Protein AF-A0A3P7KH73-F1 (afdb_monomer_lite)

Secondary structure (DSSP, 8-state):
-HHHHSS-----HHHHHHHHT-S-TTTTSGGG-SS--SEEE-TTS-SSHHHHHHH-TTSEEEESS-GGG-PSSEEEEEGGG-TTSTTTT--EEEEEE-----SSSS---PPPP-----HHHHHHHHHHHSSS-------TTS-HHHHHHHHHHHHHHH-TT--PPP--S-HHHHHHHHHHHHTSS--GGG--------S----SSSS--SHHHHHHHHHHHHHHHHHHHHHHHHHTT--S--TT-HHHHHHHIIIIIHHHHHHHHHHHHH--SSTHHHH-TTTTTSTTSS-SS-TT---HHHHTTTHHHHS--

pLDDT: mean 76.25, std 15.44, range [22.84, 93.0]

Organism: Strongylus vulgaris (NCBI:txid40348)

Structure (mmCIF, N/CA/C/O backbone):
data_AF-A0A3P7KH73-F1
#
_entry.id   AF-A0A3P7KH73-F1
#
loop_
_atom_site.group_PDB
_atom_site.id
_atom_site.type_symbol
_atom_s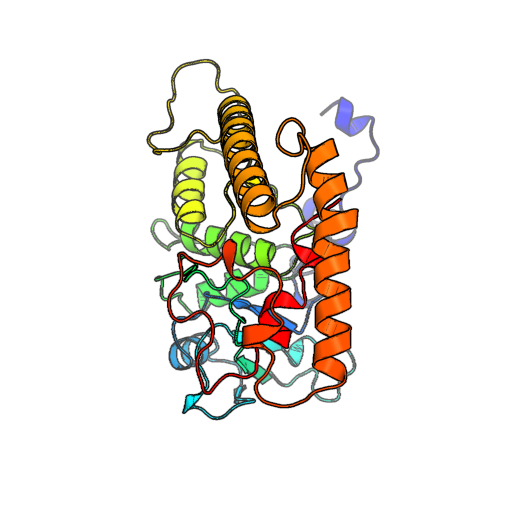ite.label_atom_id
_atom_site.label_alt_id
_atom_site.label_comp_id
_atom_site.label_asym_id
_atom_site.label_entity_id
_atom_site.label_seq_id
_atom_site.pdbx_PDB_ins_code
_atom_site.Cartn_x
_atom_site.Cartn_y
_atom_site.Cartn_z
_atom_site.occupancy
_atom_site.B_iso_or_equiv
_atom_site.auth_seq_id
_atom_site.auth_comp_id
_atom_site.auth_asym_id
_atom_site.auth_atom_id
_atom_site.pdbx_PDB_model_num
ATOM 1 N N . MET A 1 1 ? -14.942 27.805 1.429 1.00 63.09 1 MET A N 1
ATOM 2 C CA . MET A 1 1 ? -16.367 27.838 1.836 1.00 63.09 1 MET A CA 1
ATOM 3 C C . MET A 1 1 ? -17.284 28.404 0.759 1.00 63.09 1 MET A C 1
ATOM 5 O O . MET A 1 1 ? -18.055 27.622 0.239 1.00 63.09 1 MET A O 1
ATOM 9 N N . ARG A 1 2 ? -17.190 29.678 0.337 1.00 72.38 2 ARG A N 1
ATOM 10 C CA . ARG A 1 2 ? -18.078 30.217 -0.727 1.00 72.38 2 ARG A CA 1
ATOM 11 C C . ARG A 1 2 ? -18.070 29.418 -2.038 1.00 72.38 2 ARG A C 1
ATOM 13 O O . ARG A 1 2 ? -19.117 29.226 -2.626 1.00 72.38 2 ARG A O 1
ATOM 20 N N . GLN A 1 3 ? -16.910 28.915 -2.458 1.00 75.75 3 GLN A N 1
ATOM 21 C CA . GLN A 1 3 ? -16.823 28.041 -3.632 1.00 75.75 3 GLN A CA 1
ATOM 22 C C . GLN A 1 3 ? -17.490 26.674 -3.411 1.00 75.75 3 GLN A C 1
ATOM 24 O O . GLN A 1 3 ? -18.137 26.192 -4.324 1.00 75.75 3 GLN A O 1
ATOM 29 N N . LEU A 1 4 ? -17.404 26.108 -2.199 1.00 76.25 4 LEU A N 1
ATOM 30 C CA . LEU A 1 4 ? -18.053 24.836 -1.848 1.00 76.25 4 LEU A CA 1
ATOM 31 C C . LEU A 1 4 ? -19.582 24.957 -1.773 1.00 76.25 4 LEU A C 1
ATOM 33 O O . LEU A 1 4 ? -20.276 23.987 -2.021 1.00 76.25 4 LEU A O 1
ATOM 37 N N . LEU A 1 5 ? -20.098 26.146 -1.443 1.00 72.69 5 LEU A N 1
ATOM 38 C CA . LEU A 1 5 ? -21.537 26.442 -1.437 1.00 72.69 5 LEU A CA 1
ATOM 39 C C . LEU A 1 5 ? -22.117 26.600 -2.850 1.00 72.69 5 LEU A C 1
ATOM 41 O O . LEU A 1 5 ? -23.322 26.486 -3.030 1.00 72.69 5 LEU A O 1
ATOM 45 N N . ASN A 1 6 ? -21.261 26.889 -3.833 1.00 75.69 6 ASN A N 1
ATOM 46 C CA . ASN A 1 6 ? -21.652 27.054 -5.232 1.00 75.69 6 ASN A CA 1
ATOM 47 C C . ASN A 1 6 ? -21.464 25.767 -6.049 1.00 75.69 6 ASN A C 1
ATOM 49 O O . ASN A 1 6 ? -21.864 25.717 -7.209 1.00 75.69 6 ASN A O 1
ATOM 53 N N . THR A 1 7 ? -20.822 24.756 -5.469 1.00 76.94 7 THR A N 1
ATOM 54 C CA . THR A 1 7 ? -20.697 23.411 -6.031 1.00 76.94 7 THR A CA 1
ATOM 55 C C . THR A 1 7 ? -21.694 22.495 -5.341 1.00 76.94 7 THR A C 1
ATOM 57 O O . THR A 1 7 ? -21.905 22.628 -4.138 1.00 76.94 7 THR A O 1
ATOM 60 N N . GLU A 1 8 ? -22.261 21.531 -6.062 1.00 69.94 8 GLU A N 1
ATOM 61 C CA . GLU A 1 8 ? -22.960 20.423 -5.412 1.00 69.94 8 GLU A CA 1
ATOM 62 C C . GLU A 1 8 ? -21.958 19.713 -4.492 1.00 69.94 8 GLU A C 1
ATOM 64 O O . GLU A 1 8 ? -20.926 19.208 -4.938 1.00 69.94 8 GLU A O 1
ATOM 69 N N . CYS A 1 9 ? -22.194 19.779 -3.182 1.00 65.00 9 CYS A N 1
ATOM 70 C CA . CYS A 1 9 ? -21.335 19.148 -2.192 1.00 65.00 9 CYS A CA 1
ATOM 71 C C . CYS A 1 9 ? -21.601 17.641 -2.235 1.00 65.00 9 CYS A C 1
ATOM 73 O O . CYS A 1 9 ? -22.449 17.134 -1.505 1.00 65.00 9 CYS A O 1
ATOM 75 N N . VAL A 1 10 ? -20.920 16.940 -3.142 1.00 74.50 10 VAL A N 1
ATOM 76 C CA . VAL A 1 10 ? -21.042 15.488 -3.294 1.00 74.50 10 VAL A CA 1
ATOM 77 C C . VAL A 1 10 ? -20.223 14.815 -2.192 1.00 74.50 10 VAL A C 1
ATOM 79 O O . VAL A 1 10 ? -19.048 14.491 -2.364 1.00 74.50 10 VAL A O 1
ATOM 82 N N . VAL A 1 11 ? -20.833 14.672 -1.019 1.00 80.94 11 VAL A N 1
ATOM 83 C CA . VAL A 1 11 ? -20.354 13.785 0.049 1.00 80.94 11 VAL A CA 1
ATOM 84 C C . VAL A 1 11 ? -20.938 12.393 -0.219 1.00 80.94 11 VAL A C 1
ATOM 86 O O . VAL A 1 11 ? -22.070 12.316 -0.695 1.00 80.94 11 VAL A O 1
ATOM 89 N N . PRO A 1 12 ? -20.207 11.292 0.039 1.00 84.25 12 PRO A N 1
ATOM 90 C CA . PRO A 1 12 ? -20.770 9.956 -0.119 1.00 84.25 12 PRO A CA 1
ATOM 91 C C . PRO A 1 12 ? -22.063 9.787 0.684 1.00 84.25 12 PRO A C 1
ATOM 93 O O . PRO A 1 12 ? -22.106 10.167 1.854 1.00 84.25 12 PRO A O 1
ATOM 96 N N . ASP A 1 13 ? -23.082 9.172 0.081 1.00 83.62 13 ASP A N 1
ATOM 97 C CA . ASP A 1 13 ? -24.419 9.048 0.682 1.00 83.62 13 ASP A CA 1
ATOM 98 C C . ASP A 1 13 ? -24.382 8.407 2.078 1.00 83.62 13 ASP A C 1
ATOM 100 O O . ASP A 1 13 ? -25.050 8.871 2.997 1.00 83.62 13 ASP A O 1
ATOM 104 N N . TRP A 1 14 ? -23.520 7.402 2.267 1.00 85.00 14 TRP A N 1
ATOM 105 C CA . TRP A 1 14 ? -23.330 6.700 3.542 1.00 85.00 14 TRP A CA 1
ATOM 106 C C . TRP A 1 14 ? -22.672 7.550 4.643 1.00 85.00 14 TRP A C 1
ATOM 108 O O . TRP A 1 14 ? -22.686 7.160 5.807 1.00 85.00 14 TRP A O 1
ATOM 118 N N . LEU A 1 15 ? -22.079 8.697 4.297 1.00 86.69 15 LEU A N 1
ATOM 119 C CA . LEU A 1 15 ? -21.412 9.602 5.235 1.00 86.69 15 LEU A CA 1
ATOM 120 C C . LEU A 1 15 ? -22.252 10.853 5.538 1.00 86.69 15 LEU A C 1
ATOM 122 O O . LEU A 1 15 ? -22.069 11.468 6.589 1.00 86.69 15 LEU A O 1
ATOM 126 N N . THR A 1 16 ? -23.172 11.231 4.649 1.00 85.88 16 THR A N 1
ATOM 127 C CA . THR A 1 16 ? -23.980 12.454 4.769 1.00 85.88 16 THR A CA 1
ATOM 128 C C . THR A 1 16 ? -24.768 12.502 6.078 1.00 85.88 16 THR A C 1
ATOM 130 O O . THR A 1 16 ? -24.659 13.483 6.814 1.00 85.88 16 THR A O 1
ATOM 133 N N . ASP A 1 17 ? -25.491 11.433 6.415 1.00 84.94 17 ASP A N 1
ATOM 134 C CA . ASP A 1 17 ? -26.313 11.381 7.632 1.00 84.94 17 ASP A CA 1
ATOM 135 C C . ASP A 1 17 ? -25.455 11.467 8.901 1.00 84.94 17 ASP A C 1
ATOM 137 O O . ASP A 1 17 ? -25.747 12.258 9.802 1.00 84.94 17 ASP A O 1
ATOM 141 N N . VAL A 1 18 ? -24.326 10.750 8.920 1.00 86.62 18 VAL A N 1
ATOM 142 C CA . VAL A 1 18 ? -23.367 10.757 10.035 1.00 86.62 18 VAL A CA 1
ATOM 143 C C . VAL A 1 18 ? -22.762 12.148 10.242 1.00 86.62 18 VAL A C 1
ATOM 145 O O . VAL A 1 18 ? -22.637 12.603 11.378 1.00 86.62 18 VAL A O 1
ATOM 148 N N . VAL A 1 19 ? -22.416 12.856 9.162 1.00 85.75 19 VAL A N 1
ATOM 149 C CA . VAL A 1 19 ? -21.856 14.219 9.229 1.00 85.75 19 VAL A CA 1
ATOM 150 C C . VAL A 1 19 ? -22.893 15.236 9.704 1.00 85.75 19 VAL A C 1
ATOM 152 O O . VAL A 1 19 ? -22.549 16.155 10.448 1.00 85.75 19 VAL A O 1
ATOM 155 N N . LEU A 1 20 ? -24.153 15.081 9.295 1.00 86.31 20 LEU A N 1
ATOM 156 C CA . LEU A 1 20 ? -25.253 15.934 9.749 1.00 86.31 20 LEU A CA 1
ATOM 157 C C . LEU A 1 20 ? -25.718 15.598 11.177 1.00 86.31 20 LEU A C 1
ATOM 159 O O . LEU A 1 20 ? -26.434 16.393 11.786 1.00 86.31 20 LEU A O 1
ATOM 163 N N . GLY A 1 21 ? -25.290 14.456 11.722 1.00 85.69 21 GLY A N 1
ATOM 164 C CA . GLY A 1 21 ? -25.654 13.986 13.058 1.00 85.69 21 GLY A CA 1
ATOM 165 C C . GLY A 1 21 ? -27.044 13.352 13.129 1.00 85.69 21 GLY A C 1
ATOM 166 O O . GLY A 1 21 ? -27.618 13.268 14.216 1.00 85.69 21 GLY A O 1
ATOM 167 N N . TYR A 1 22 ? -27.593 12.927 11.990 1.00 83.75 22 TYR A N 1
ATOM 168 C CA . TYR A 1 22 ? -28.845 12.178 11.912 1.00 83.75 22 TYR A CA 1
ATOM 169 C C . TYR A 1 22 ? -28.567 10.673 11.771 1.00 83.75 22 TYR A C 1
ATOM 171 O O . TYR A 1 22 ? -27.506 10.259 1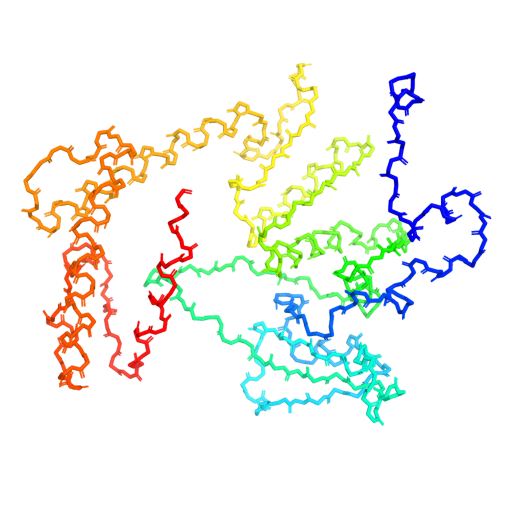1.312 1.00 83.75 22 TYR A O 1
ATOM 179 N N . GLY A 1 23 ? -29.544 9.845 12.149 1.00 81.62 23 GLY A N 1
ATOM 180 C CA . GLY A 1 23 ? -29.467 8.391 11.985 1.00 81.62 23 GLY A CA 1
ATOM 181 C C . GLY A 1 23 ? -28.659 7.666 13.065 1.00 81.62 23 GLY A C 1
ATOM 182 O O . GLY A 1 23 ? -28.421 8.185 14.157 1.00 81.62 23 GLY A O 1
ATOM 183 N N . GLU A 1 24 ? -28.293 6.417 12.771 1.00 83.12 24 GLU A N 1
ATOM 184 C CA . GLU A 1 24 ? -27.501 5.582 13.675 1.00 83.12 24 GLU A CA 1
ATOM 185 C C . GLU A 1 24 ? -26.001 5.892 13.526 1.00 83.12 24 GLU A C 1
ATOM 187 O O . GLU A 1 24 ? -25.497 5.963 12.400 1.00 83.12 24 GLU A O 1
ATOM 192 N N . PRO A 1 25 ? -25.252 6.036 14.636 1.00 81.62 25 PRO A N 1
ATOM 193 C CA . PRO A 1 25 ? -23.834 6.399 14.592 1.00 81.62 25 PRO A CA 1
ATOM 194 C C . PRO A 1 25 ? -22.941 5.301 13.996 1.00 81.62 25 PRO A C 1
ATOM 196 O O . PRO A 1 25 ? -21.828 5.582 13.562 1.00 81.62 25 PRO A O 1
ATOM 199 N N . ASP A 1 26 ? -23.411 4.054 13.971 1.00 83.00 26 ASP A N 1
ATOM 200 C CA . ASP A 1 26 ? -22.704 2.893 13.427 1.00 83.00 26 ASP A CA 1
ATOM 201 C C . ASP A 1 26 ? -23.098 2.577 11.972 1.00 83.00 26 ASP A C 1
ATOM 203 O O . ASP A 1 26 ? -22.613 1.600 11.406 1.00 83.00 26 ASP A O 1
ATOM 207 N N . SER A 1 27 ? -23.940 3.403 11.339 1.00 84.06 27 SER A N 1
ATOM 208 C CA . SER A 1 27 ? -24.371 3.236 9.940 1.00 84.06 27 SER A CA 1
ATOM 209 C C . SER A 1 27 ? -23.205 3.210 8.943 1.00 84.06 27 SER A C 1
ATOM 211 O O . SER A 1 27 ? -23.254 2.468 7.965 1.00 84.06 27 SER A O 1
ATOM 213 N N . ALA A 1 28 ? -22.134 3.959 9.223 1.00 85.94 28 ALA A N 1
ATOM 214 C CA . ALA A 1 28 ? -20.914 4.001 8.415 1.00 85.94 28 ALA A CA 1
ATOM 215 C C . AL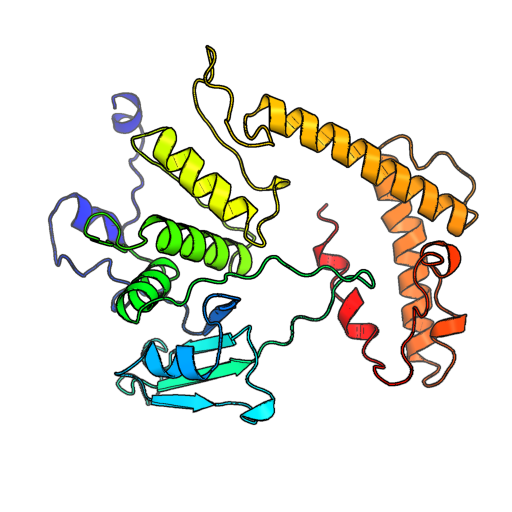A A 1 28 ? -19.851 2.965 8.832 1.00 85.94 28 ALA A C 1
ATOM 217 O O . ALA A 1 28 ? -18.738 2.977 8.300 1.00 85.94 28 ALA A O 1
ATOM 218 N N . HIS A 1 29 ? -20.148 2.089 9.796 1.00 87.31 29 HIS A N 1
ATOM 219 C CA . HIS A 1 29 ? -19.224 1.041 10.218 1.00 87.31 29 HIS A CA 1
ATOM 220 C C . HIS A 1 29 ? -19.116 -0.055 9.151 1.00 87.31 29 HIS A C 1
ATOM 222 O O . HIS A 1 29 ? -20.109 -0.403 8.508 1.00 87.31 29 HIS A O 1
ATOM 228 N N . TYR A 1 30 ? -17.930 -0.657 9.002 1.00 84.88 30 TYR A N 1
ATOM 229 C CA . TYR A 1 30 ? -17.673 -1.653 7.957 1.00 84.88 30 TYR A CA 1
ATOM 230 C C . TYR A 1 30 ? -18.679 -2.815 7.974 1.00 84.88 30 TYR A C 1
ATOM 232 O O . TYR A 1 30 ? -19.071 -3.291 6.921 1.00 84.88 30 TYR A O 1
ATOM 240 N N . SER A 1 31 ? -19.169 -3.243 9.143 1.00 82.56 31 SER A N 1
ATOM 241 C CA . SER A 1 31 ? -20.146 -4.341 9.245 1.00 82.56 31 SER A CA 1
ATOM 242 C C . SER A 1 31 ? -21.491 -4.041 8.568 1.00 82.56 31 SER A C 1
ATOM 244 O O . SER A 1 31 ? -22.172 -4.958 8.111 1.00 82.56 31 SER A O 1
ATOM 246 N N . LYS A 1 32 ? -21.885 -2.764 8.486 1.00 82.19 32 LYS A N 1
ATOM 247 C CA . LYS A 1 32 ? -23.140 -2.331 7.854 1.00 82.19 32 LYS A CA 1
ATOM 248 C C . LYS A 1 32 ? -22.959 -1.943 6.383 1.00 82.19 32 LYS A C 1
ATOM 250 O O . LYS A 1 32 ? -23.945 -1.874 5.650 1.00 82.19 32 LYS A O 1
ATOM 255 N N . MET A 1 33 ? -21.720 -1.776 5.921 1.00 82.75 33 MET A N 1
ATOM 256 C CA . MET A 1 33 ? -21.415 -1.410 4.538 1.00 82.75 33 MET A CA 1
ATOM 257 C C . MET A 1 33 ? -21.735 -2.548 3.557 1.00 82.75 33 MET A C 1
ATOM 259 O O . MET A 1 33 ? -21.592 -3.729 3.861 1.00 82.75 33 MET A O 1
ATOM 263 N N . ASN A 1 34 ? -22.189 -2.193 2.353 1.00 78.50 34 ASN A N 1
ATOM 264 C CA . ASN A 1 34 ? -22.591 -3.169 1.328 1.00 78.50 34 ASN A CA 1
ATOM 265 C C . ASN A 1 34 ? -21.424 -3.638 0.442 1.00 78.50 34 ASN A C 1
ATOM 267 O O . ASN A 1 34 ? -21.538 -4.650 -0.238 1.00 78.50 34 ASN A O 1
ATOM 271 N N . ASN A 1 35 ? -20.324 -2.888 0.424 1.00 81.75 35 ASN A N 1
ATOM 272 C CA . ASN A 1 35 ? -19.157 -3.086 -0.439 1.00 81.75 35 ASN A CA 1
ATOM 273 C C . ASN A 1 35 ? -17.947 -3.652 0.319 1.00 81.75 35 ASN A C 1
ATOM 275 O O . ASN A 1 35 ? -16.806 -3.423 -0.077 1.00 81.75 35 ASN A O 1
ATOM 279 N N . VAL A 1 36 ? -18.197 -4.356 1.421 1.00 83.31 36 VAL A N 1
ATOM 280 C CA . VAL A 1 36 ? -17.164 -4.983 2.250 1.00 83.31 36 VAL A CA 1
ATOM 281 C C . VAL A 1 36 ? -16.407 -6.023 1.438 1.00 83.31 36 VAL A C 1
ATOM 283 O O . VAL A 1 36 ? -16.996 -6.763 0.649 1.00 83.31 36 VAL A O 1
ATOM 286 N N . VAL A 1 37 ? -15.095 -6.082 1.640 1.00 85.25 37 VAL A N 1
ATOM 287 C CA . VAL A 1 37 ? -14.228 -7.022 0.934 1.00 85.25 37 VAL A CA 1
ATOM 288 C C . VAL A 1 37 ? -13.908 -8.186 1.884 1.00 85.25 37 VAL A C 1
ATOM 290 O O . VAL A 1 37 ? -13.207 -7.976 2.877 1.00 85.25 37 VAL A O 1
ATOM 293 N N . PRO A 1 38 ? -14.425 -9.406 1.628 1.00 83.38 38 PRO A N 1
ATOM 294 C CA . PRO A 1 38 ? -14.296 -10.532 2.557 1.00 83.38 38 PRO A CA 1
ATOM 295 C C . PRO A 1 38 ? -12.887 -11.133 2.580 1.00 83.38 38 PRO A C 1
ATOM 297 O O . PRO A 1 38 ? -12.453 -11.626 3.617 1.00 83.38 38 PRO A O 1
ATOM 300 N N . THR A 1 39 ? -12.163 -11.070 1.461 1.00 87.19 39 THR A N 1
ATOM 301 C CA . THR A 1 39 ? -10.803 -11.602 1.323 1.00 87.19 39 THR A CA 1
ATOM 302 C C . THR A 1 39 ? -9.813 -10.458 1.161 1.00 87.19 39 THR A C 1
ATOM 304 O O . THR A 1 39 ? -9.914 -9.688 0.208 1.00 87.19 39 THR A O 1
ATOM 307 N N . MET A 1 40 ? -8.837 -10.357 2.061 1.00 86.69 40 MET A N 1
ATOM 308 C CA . MET A 1 40 ? -7.824 -9.297 2.050 1.00 86.69 40 MET A CA 1
ATOM 309 C C . MET A 1 40 ? -6.421 -9.850 2.286 1.00 86.69 40 MET A C 1
ATOM 311 O O . MET A 1 40 ? -6.238 -10.778 3.077 1.00 86.69 40 MET A O 1
ATOM 315 N N . ASP A 1 41 ? -5.425 -9.251 1.634 1.00 87.44 41 ASP A N 1
ATOM 316 C CA . ASP A 1 41 ? -4.015 -9.513 1.926 1.00 87.44 41 ASP A CA 1
ATOM 317 C C . ASP A 1 41 ? -3.560 -8.627 3.094 1.00 87.44 41 ASP A C 1
ATOM 319 O O . ASP A 1 41 ? -3.563 -7.397 2.996 1.00 87.44 41 ASP A O 1
ATOM 323 N N . PHE A 1 42 ? -3.172 -9.249 4.208 1.00 84.44 42 PHE A N 1
ATOM 324 C CA . PHE A 1 42 ? -2.617 -8.547 5.369 1.00 84.44 42 PHE A CA 1
ATOM 325 C C . PHE A 1 42 ? -1.097 -8.385 5.283 1.00 84.44 42 PHE A C 1
ATOM 327 O O . PHE A 1 42 ? -0.500 -7.804 6.189 1.00 84.44 42 PHE A O 1
ATOM 334 N N . ASN A 1 43 ? -0.470 -8.857 4.204 1.00 83.88 43 ASN A N 1
ATOM 335 C CA . ASN A 1 43 ? 0.942 -8.690 3.896 1.00 83.88 43 ASN A CA 1
ATOM 336 C C . ASN A 1 43 ? 1.846 -8.969 5.116 1.00 83.88 43 ASN A C 1
ATOM 338 O O . ASN A 1 43 ? 1.838 -10.073 5.663 1.00 83.88 43 ASN A O 1
ATOM 342 N N . ASP A 1 44 ? 2.589 -7.963 5.575 1.00 82.69 44 ASP A N 1
ATOM 343 C CA . ASP A 1 44 ? 3.553 -8.017 6.671 1.00 82.69 44 ASP A CA 1
ATOM 344 C C . ASP A 1 44 ? 2.969 -7.591 8.030 1.00 82.69 44 ASP A C 1
ATOM 346 O O . ASP A 1 44 ? 3.708 -7.414 8.998 1.00 82.69 44 ASP A O 1
ATOM 350 N N . THR A 1 45 ? 1.641 -7.471 8.140 1.00 85.56 45 THR A N 1
ATOM 351 C CA . THR A 1 45 ? 0.966 -7.088 9.393 1.00 85.56 45 THR A CA 1
ATOM 352 C C . THR A 1 45 ? 1.229 -8.101 10.517 1.00 85.56 45 THR A C 1
ATOM 354 O O . THR A 1 45 ? 1.281 -7.737 11.694 1.00 85.56 45 THR A O 1
ATOM 357 N N . PHE A 1 46 ? 1.411 -9.383 10.179 1.00 87.81 46 PHE A N 1
ATOM 358 C CA . PHE A 1 46 ? 1.658 -10.446 11.152 1.00 87.81 46 PHE A CA 1
ATOM 359 C C . PHE A 1 46 ? 3.070 -11.021 11.019 1.00 87.81 46 PHE A C 1
ATOM 361 O O . PHE A 1 46 ? 3.449 -11.531 9.970 1.00 87.81 46 PHE A O 1
ATOM 368 N N . LEU A 1 47 ? 3.817 -11.022 12.127 1.00 85.94 47 LEU A N 1
ATOM 369 C CA . LEU A 1 47 ? 5.153 -11.623 12.199 1.00 85.94 47 LEU A CA 1
ATOM 370 C C . LEU A 1 47 ? 5.142 -13.162 12.134 1.00 85.94 47 LEU A C 1
ATOM 372 O O . LEU A 1 47 ? 6.083 -13.763 11.624 1.00 85.94 47 LEU A O 1
ATOM 376 N N . SER A 1 48 ? 4.104 -13.805 12.678 1.00 85.94 48 SER A N 1
ATOM 377 C CA . SER A 1 48 ? 3.976 -15.264 12.738 1.00 85.94 48 SER A CA 1
ATOM 378 C C . SER A 1 48 ? 2.511 -15.702 12.743 1.00 85.94 48 SER A C 1
ATOM 380 O O . SER A 1 48 ? 1.609 -14.913 13.039 1.00 85.94 48 SER A O 1
ATOM 382 N N . PHE A 1 49 ? 2.273 -16.985 12.463 1.00 85.19 49 PHE A N 1
ATOM 383 C CA . PHE A 1 49 ? 0.940 -17.579 12.569 1.00 85.19 49 PHE A CA 1
ATOM 384 C C . PHE A 1 49 ? 0.401 -17.566 14.012 1.00 85.19 49 PHE A C 1
ATOM 386 O O . PHE A 1 49 ? -0.793 -17.380 14.230 1.00 85.19 49 PHE A O 1
ATOM 393 N N . GLU A 1 50 ? 1.277 -17.682 15.015 1.00 86.38 50 GLU A N 1
ATOM 394 C CA . GLU A 1 50 ? 0.905 -17.529 16.430 1.00 86.38 50 GLU A CA 1
ATOM 395 C C . GLU A 1 50 ? 0.410 -16.113 16.738 1.00 86.38 50 GLU A C 1
ATOM 397 O O . GLU A 1 50 ? -0.622 -15.946 17.382 1.00 86.38 50 GLU A O 1
ATOM 402 N N . HIS A 1 51 ? 1.091 -15.089 16.216 1.00 88.12 51 HIS A N 1
ATOM 403 C CA . HIS A 1 51 ? 0.668 -13.699 16.377 1.00 88.12 51 HIS A CA 1
ATOM 404 C C . HIS A 1 51 ? -0.711 -13.448 15.752 1.00 88.12 51 HIS A C 1
ATOM 406 O O . HIS A 1 51 ? -1.533 -12.749 16.342 1.00 88.12 51 HIS A O 1
ATOM 412 N N . LEU A 1 52 ? -1.002 -14.060 14.602 1.00 86.94 52 LEU A N 1
ATOM 413 C CA . LEU A 1 52 ? -2.330 -14.024 13.986 1.00 86.94 52 LEU A CA 1
ATOM 414 C C . LEU A 1 52 ? -3.380 -14.686 14.896 1.00 86.94 52 LEU A C 1
ATOM 416 O O . LEU A 1 52 ? -4.438 -14.098 15.121 1.00 86.94 52 LEU A O 1
ATOM 420 N N . LYS A 1 53 ? -3.072 -15.850 15.490 1.00 87.44 53 LYS A N 1
ATOM 421 C CA . LYS A 1 53 ? -3.958 -16.520 16.462 1.00 87.44 53 LYS A CA 1
ATOM 422 C C . LYS A 1 53 ? -4.262 -15.655 17.682 1.00 87.44 53 LYS A C 1
ATOM 424 O O . LYS A 1 53 ? -5.421 -15.530 18.067 1.00 87.44 53 LYS A O 1
ATOM 429 N N . GLU A 1 54 ? -3.247 -15.019 18.256 1.00 88.69 54 GLU A N 1
ATOM 430 C CA . GLU A 1 54 ? -3.407 -14.109 19.398 1.00 88.69 54 GLU A CA 1
ATOM 431 C C . GLU A 1 54 ? -4.211 -12.849 19.045 1.00 88.69 54 GLU A C 1
ATOM 433 O O . GLU A 1 54 ? -4.908 -12.299 19.898 1.00 88.69 54 GLU A O 1
ATOM 438 N N . SER A 1 55 ? -4.131 -12.397 17.792 1.00 88.62 55 SER A N 1
ATOM 439 C CA . SER A 1 55 ? -4.763 -11.159 17.327 1.00 88.62 55 SER A CA 1
ATOM 440 C C . SER A 1 55 ? -6.284 -11.249 17.206 1.00 88.62 55 SER A C 1
ATOM 442 O O . SER A 1 55 ? -6.954 -10.220 17.280 1.00 88.62 55 SER A O 1
ATOM 444 N N . PHE A 1 56 ? -6.846 -12.454 17.062 1.00 88.00 56 PHE A N 1
ATOM 445 C CA . PHE A 1 56 ? -8.287 -12.670 16.900 1.00 88.00 56 PHE A CA 1
ATOM 446 C C . PHE A 1 56 ? -8.863 -13.610 17.975 1.00 88.00 56 PHE A C 1
ATOM 448 O O . PHE A 1 56 ? -9.312 -14.712 17.659 1.00 88.00 56 PHE A O 1
ATOM 455 N N . PRO A 1 57 ? -8.943 -13.180 19.249 1.00 83.94 57 PRO A N 1
ATOM 456 C CA . PRO A 1 57 ? -9.379 -14.042 20.354 1.00 83.94 57 PRO A CA 1
ATOM 457 C C . PRO A 1 57 ? -10.838 -14.525 20.243 1.00 83.94 57 PRO A C 1
ATOM 459 O O . PRO A 1 57 ? -11.218 -15.488 20.902 1.00 83.94 57 PRO A O 1
ATOM 462 N N . GLY A 1 58 ? -11.666 -13.854 19.434 1.00 80.50 58 GLY A N 1
ATOM 463 C CA . GLY A 1 58 ? -13.080 -14.183 19.223 1.00 80.50 58 GLY A CA 1
ATOM 464 C C . GLY A 1 58 ? -13.398 -14.892 17.904 1.00 80.50 58 GLY A C 1
ATOM 465 O O . GLY A 1 58 ? -14.580 -15.070 17.616 1.00 80.50 58 GLY A O 1
ATOM 466 N N . TYR A 1 59 ? -12.390 -15.249 17.100 1.00 84.62 59 TYR A N 1
ATOM 467 C CA . TYR A 1 59 ? -12.582 -15.927 15.816 1.00 84.62 59 TYR A CA 1
ATOM 468 C C . TYR A 1 59 ? -11.969 -17.324 15.834 1.00 84.62 59 TYR A C 1
ATOM 470 O O . TYR A 1 59 ? -10.909 -17.564 16.411 1.00 84.62 59 TYR A O 1
ATOM 478 N N . ARG A 1 60 ? -12.622 -18.255 15.141 1.00 85.62 60 ARG A N 1
ATOM 479 C CA . ARG A 1 60 ? -12.075 -19.578 14.858 1.00 85.62 60 ARG A CA 1
ATOM 480 C C . ARG A 1 60 ? -11.202 -19.495 13.608 1.00 85.62 60 ARG A C 1
ATOM 482 O O . ARG A 1 60 ? -11.697 -19.236 12.516 1.00 85.62 60 ARG A O 1
ATOM 489 N N . ILE A 1 61 ? -9.907 -19.737 13.772 1.00 86.38 61 ILE A N 1
ATOM 490 C CA . ILE A 1 61 ? -8.928 -19.654 12.683 1.00 86.38 61 ILE A CA 1
ATOM 491 C C . ILE A 1 61 ? -8.762 -21.030 12.040 1.00 86.38 61 ILE A C 1
ATOM 493 O O . ILE A 1 61 ? -8.427 -22.000 12.720 1.00 86.38 61 ILE A O 1
ATOM 497 N N . VAL A 1 62 ? -8.996 -21.106 10.731 1.00 85.75 62 VAL A N 1
ATOM 498 C CA . VAL A 1 62 ? -8.832 -22.311 9.913 1.00 85.75 62 VAL A CA 1
ATOM 499 C C . VAL A 1 62 ? -7.621 -22.123 9.007 1.00 85.75 62 VAL A C 1
ATOM 501 O O . VAL A 1 62 ? -7.580 -21.219 8.175 1.00 85.75 62 VAL A O 1
ATOM 504 N N . ALA A 1 63 ? -6.623 -22.982 9.188 1.00 84.44 63 ALA A N 1
ATOM 505 C CA . ALA A 1 63 ? -5.444 -23.047 8.338 1.00 84.44 63 ALA A CA 1
ATOM 506 C C . ALA A 1 63 ? -5.775 -23.778 7.028 1.00 84.44 63 ALA A C 1
ATOM 508 O O . ALA A 1 63 ? -6.211 -24.926 7.075 1.00 84.44 63 ALA A O 1
ATOM 509 N N . MET A 1 64 ? -5.540 -23.142 5.875 1.00 80.56 64 MET A N 1
ATOM 510 C CA . MET A 1 64 ? -5.718 -23.770 4.551 1.00 80.56 64 MET A CA 1
ATOM 511 C C . MET A 1 64 ? -4.466 -24.484 4.024 1.00 80.56 64 MET A C 1
ATOM 513 O O . MET A 1 64 ? -4.488 -25.070 2.945 1.00 80.56 64 MET A O 1
ATOM 517 N N . ALA A 1 65 ? -3.376 -24.455 4.788 1.00 78.69 65 ALA A N 1
ATOM 518 C CA . ALA A 1 65 ? -2.115 -25.113 4.475 1.00 78.69 65 ALA A CA 1
ATOM 519 C C . ALA A 1 65 ? -1.551 -25.826 5.714 1.00 78.69 65 ALA A C 1
ATOM 521 O O . ALA A 1 65 ? -2.005 -25.603 6.837 1.00 78.69 65 ALA A O 1
ATOM 522 N N . GLU A 1 66 ? -0.547 -26.677 5.498 1.00 76.19 66 GLU A N 1
ATOM 523 C CA . GLU A 1 66 ? 0.231 -27.306 6.571 1.00 76.19 66 GLU A CA 1
ATOM 524 C C . GLU A 1 66 ? 0.879 -26.236 7.466 1.00 76.19 66 GLU A C 1
ATOM 526 O O . GLU A 1 66 ? 1.377 -25.227 6.963 1.00 76.19 66 GLU A O 1
ATOM 531 N N . GLU A 1 67 ? 0.908 -26.456 8.786 1.00 68.31 67 GLU A N 1
ATOM 532 C CA . GLU A 1 67 ? 1.437 -25.473 9.748 1.00 68.31 67 GLU A CA 1
ATOM 533 C C . GLU A 1 67 ? 2.904 -25.096 9.468 1.00 68.31 67 GLU A C 1
ATOM 535 O O . GLU A 1 67 ? 3.286 -23.945 9.660 1.00 68.31 67 GLU A O 1
ATOM 540 N N . GLU A 1 68 ? 3.706 -26.016 8.924 1.00 70.00 68 GLU A N 1
ATOM 541 C CA . GLU A 1 68 ? 5.107 -25.770 8.544 1.00 70.00 68 GLU A CA 1
ATOM 542 C C . GLU A 1 68 ? 5.262 -24.774 7.380 1.00 70.00 68 GLU A C 1
ATOM 544 O O . GLU A 1 68 ? 6.308 -24.143 7.236 1.00 70.00 68 GLU A O 1
ATOM 549 N N . LYS A 1 69 ? 4.218 -24.594 6.560 1.00 72.94 69 LYS A N 1
ATOM 550 C CA . LYS A 1 69 ? 4.189 -23.647 5.430 1.00 72.94 69 LYS A CA 1
ATOM 551 C C . LYS A 1 69 ? 3.451 -22.349 5.764 1.00 72.94 69 LYS A C 1
ATOM 553 O O . LYS A 1 69 ? 3.326 -21.482 4.901 1.00 72.94 69 LYS A O 1
ATOM 558 N N . MET A 1 70 ? 2.985 -22.185 7.005 1.00 74.44 70 MET A N 1
ATOM 559 C CA . MET A 1 70 ? 2.317 -20.970 7.481 1.00 74.44 70 MET A CA 1
ATOM 560 C C . MET A 1 70 ? 3.323 -19.867 7.810 1.00 74.44 70 MET A C 1
ATOM 562 O O . MET A 1 70 ? 3.462 -19.428 8.953 1.00 74.44 70 MET A O 1
ATOM 566 N N . MET A 1 71 ? 4.022 -19.403 6.780 1.00 76.75 71 MET A N 1
ATOM 567 C CA . MET A 1 71 ? 4.871 -18.223 6.855 1.00 76.75 71 MET A CA 1
ATOM 568 C C . MET A 1 71 ? 4.152 -17.012 6.249 1.00 76.75 71 MET A C 1
ATOM 570 O O . MET A 1 71 ? 3.403 -17.173 5.285 1.00 76.75 71 MET A O 1
ATOM 574 N N . PRO A 1 72 ? 4.369 -15.803 6.795 1.00 76.38 72 PRO A N 1
ATOM 575 C CA . PRO A 1 72 ? 3.829 -14.583 6.211 1.00 76.38 72 PRO A CA 1
ATOM 576 C C . PRO A 1 72 ? 4.443 -14.322 4.824 1.00 76.38 72 PRO A C 1
ATOM 578 O O . PRO A 1 72 ? 5.613 -14.669 4.603 1.00 76.38 72 PRO A O 1
ATOM 581 N N . PRO A 1 73 ? 3.727 -13.633 3.919 1.00 83.75 73 PRO A N 1
ATOM 582 C CA . PRO A 1 73 ? 2.460 -12.916 4.127 1.00 83.75 73 PRO A CA 1
ATOM 583 C C . PRO A 1 73 ? 1.201 -13.800 4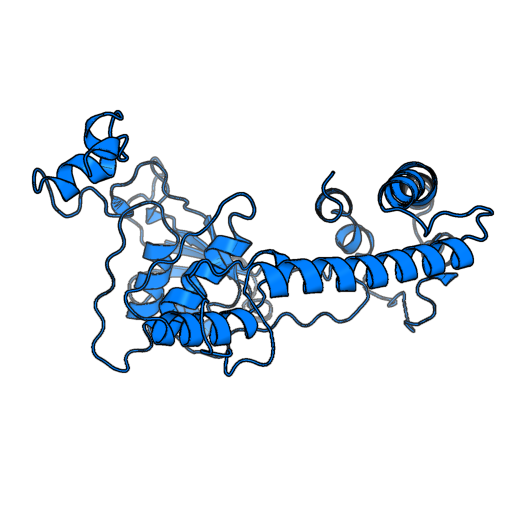.164 1.00 83.75 73 PRO A C 1
ATOM 585 O O . PRO A 1 73 ? 1.170 -14.892 3.602 1.00 83.75 73 PRO A O 1
ATOM 588 N N . PHE A 1 74 ? 0.146 -13.313 4.829 1.00 85.25 74 PHE A N 1
ATOM 589 C CA . PHE A 1 74 ? -1.120 -14.041 4.989 1.00 85.25 74 PHE A CA 1
ATOM 590 C C . PHE A 1 74 ? -2.289 -13.329 4.308 1.00 85.25 74 PHE A C 1
ATOM 592 O O . PHE A 1 74 ? -2.561 -12.157 4.576 1.00 85.25 74 PHE A O 1
ATOM 599 N N . GLN A 1 75 ? -3.047 -14.088 3.520 1.00 87.88 75 GLN A N 1
ATOM 600 C CA . GLN A 1 75 ? -4.371 -13.696 3.057 1.00 87.88 75 GLN A CA 1
ATOM 601 C C . GLN A 1 75 ? -5.424 -14.202 4.040 1.00 87.88 75 GLN A C 1
ATOM 603 O O . GLN A 1 75 ? -5.457 -15.392 4.370 1.00 87.88 75 GLN A O 1
ATOM 608 N N . LEU A 1 76 ? -6.288 -13.299 4.497 1.00 88.38 76 LEU A N 1
ATOM 609 C CA . LEU A 1 76 ? -7.389 -13.611 5.402 1.00 88.38 76 LEU A CA 1
ATOM 610 C C . LEU A 1 76 ? -8.711 -13.527 4.652 1.00 88.38 76 LEU A C 1
ATOM 612 O O . LEU A 1 76 ? -9.006 -12.500 4.039 1.00 88.38 76 LEU A O 1
ATOM 616 N N . THR A 1 77 ? -9.514 -14.585 4.744 1.00 87.81 77 THR A N 1
ATOM 617 C CA . THR A 1 77 ? -10.912 -14.580 4.303 1.00 87.81 77 THR A CA 1
ATOM 618 C C . THR A 1 77 ? -11.832 -14.645 5.514 1.00 87.81 77 THR A C 1
ATOM 620 O O . THR A 1 77 ? -11.805 -15.606 6.283 1.00 87.81 77 THR A O 1
ATOM 623 N N . PHE A 1 78 ? -12.638 -13.603 5.680 1.00 86.31 78 PHE A N 1
ATOM 624 C CA . PHE A 1 78 ? -13.596 -13.421 6.765 1.00 86.31 78 PHE A CA 1
ATOM 625 C C . PHE A 1 78 ? -14.971 -13.938 6.333 1.00 86.31 78 PHE A C 1
ATOM 627 O O . PHE A 1 78 ? -15.634 -13.308 5.505 1.00 86.31 78 PHE A O 1
ATOM 634 N N . LYS A 1 79 ? -15.406 -15.088 6.868 1.00 83.25 79 LYS A N 1
ATOM 635 C CA . LYS A 1 79 ? -16.708 -15.678 6.502 1.00 83.25 79 LYS A CA 1
ATOM 636 C C . LYS A 1 79 ? -17.899 -14.878 7.012 1.00 83.25 79 LYS A C 1
ATOM 638 O O . LYS A 1 79 ? -18.915 -14.825 6.330 1.00 83.25 79 LYS A O 1
ATOM 643 N N . ASP A 1 80 ? -17.727 -14.184 8.132 1.00 78.69 80 ASP A N 1
ATOM 644 C CA . ASP A 1 80 ? -18.707 -13.263 8.716 1.00 78.69 80 ASP A CA 1
ATOM 645 C C . ASP A 1 80 ? -19.058 -12.088 7.788 1.00 78.69 80 ASP A C 1
ATOM 647 O O . ASP A 1 80 ? -20.088 -11.443 7.959 1.00 78.69 80 ASP A O 1
ATOM 651 N N . LEU A 1 81 ? -18.214 -11.799 6.792 1.00 76.50 81 LEU A N 1
ATOM 652 C CA . LEU A 1 81 ? -18.422 -10.706 5.840 1.00 76.50 81 LEU A CA 1
ATOM 653 C C . LEU A 1 81 ? -19.027 -11.173 4.502 1.00 76.50 81 LEU A C 1
ATOM 655 O O . LEU A 1 81 ? -19.325 -10.339 3.644 1.00 76.50 81 LEU A O 1
ATOM 659 N N . ILE A 1 82 ? -19.228 -12.482 4.301 1.00 75.56 82 ILE A N 1
ATOM 660 C CA . ILE A 1 82 ? -19.824 -13.041 3.079 1.00 75.56 82 ILE A CA 1
ATOM 661 C C . ILE A 1 82 ? -21.352 -13.019 3.213 1.00 75.56 82 ILE A C 1
ATOM 663 O O . ILE A 1 82 ? -21.953 -13.903 3.818 1.00 75.56 82 ILE A O 1
ATOM 667 N N . ARG A 1 83 ? -21.995 -12.009 2.616 1.00 66.31 83 ARG A N 1
ATOM 668 C CA . ARG A 1 83 ? -23.464 -11.887 2.604 1.00 66.31 83 ARG A CA 1
ATOM 669 C C . ARG A 1 83 ? -24.102 -12.961 1.713 1.00 66.31 83 ARG A C 1
ATOM 671 O O . ARG A 1 83 ? -23.751 -13.064 0.537 1.00 66.31 83 ARG A O 1
ATOM 678 N N . GLY A 1 84 ? -25.060 -13.718 2.251 1.00 56.59 84 GLY A N 1
ATOM 679 C CA . GLY A 1 84 ? -25.806 -14.767 1.544 1.00 56.59 84 GLY A CA 1
ATOM 680 C C . GLY A 1 84 ? -25.224 -16.186 1.628 1.00 56.59 84 GLY A C 1
ATOM 681 O O . GLY A 1 84 ? -25.675 -17.056 0.883 1.00 56.59 84 GLY A O 1
ATOM 682 N N . GLY A 1 85 ? -24.232 -16.436 2.491 1.00 57.56 85 GLY A N 1
ATOM 683 C CA . GLY A 1 85 ? -23.722 -17.784 2.784 1.00 57.56 85 GLY A CA 1
ATOM 684 C C . GLY A 1 85 ? -24.458 -18.461 3.949 1.00 57.56 85 GLY A C 1
ATOM 685 O O . GLY A 1 85 ? -25.033 -17.794 4.798 1.00 57.56 85 GLY A O 1
ATOM 686 N N . GLU A 1 86 ? -24.391 -19.793 4.056 1.00 53.25 86 GLU A N 1
ATOM 687 C CA . GLU A 1 86 ? -24.997 -20.571 5.165 1.00 53.25 86 GLU A CA 1
ATOM 688 C C . GLU A 1 86 ? -24.381 -20.280 6.559 1.00 53.25 86 GLU A C 1
ATOM 690 O O . GLU A 1 86 ? -24.770 -20.887 7.552 1.00 53.25 86 GLU A O 1
ATOM 695 N N . SER A 1 87 ? -23.400 -19.374 6.644 1.00 53.50 87 SER A N 1
ATOM 696 C CA . SER A 1 87 ? -22.531 -19.125 7.807 1.00 53.50 87 SER A CA 1
ATOM 697 C C . SER A 1 87 ? -22.387 -17.629 8.145 1.00 53.50 87 SER A C 1
ATOM 699 O O . SER A 1 87 ? -21.333 -17.201 8.604 1.00 53.50 87 SER A O 1
ATOM 701 N N . GLU A 1 88 ? -23.445 -16.828 7.956 1.00 54.88 88 GLU A N 1
ATOM 702 C CA . GLU A 1 88 ? -23.451 -15.383 8.283 1.00 54.88 88 GLU A CA 1
ATOM 703 C C . GLU A 1 88 ? -23.103 -15.073 9.757 1.00 54.88 88 GLU A C 1
ATOM 705 O O . GLU A 1 88 ? -22.548 -14.014 10.041 1.00 54.88 88 GLU A O 1
ATOM 710 N N . ASP A 1 89 ? -23.339 -16.007 10.687 1.00 59.03 89 ASP A N 1
ATOM 711 C CA . ASP A 1 89 ? -23.066 -15.822 12.122 1.00 59.03 89 ASP A CA 1
ATOM 712 C C . ASP A 1 89 ? -21.786 -16.522 12.624 1.00 59.03 89 ASP A C 1
ATOM 714 O O . ASP A 1 89 ? -21.397 -16.374 13.791 1.00 59.03 89 ASP A O 1
ATOM 718 N N . GLU A 1 90 ? -21.096 -17.294 11.776 1.00 68.69 90 GLU A N 1
ATOM 719 C CA . GLU A 1 90 ? -19.878 -17.991 12.191 1.00 68.69 90 GLU A CA 1
ATOM 720 C C . GLU A 1 90 ? -18.648 -17.089 12.034 1.00 68.69 90 GLU A C 1
ATOM 722 O O . GLU A 1 90 ? -18.161 -16.833 10.934 1.00 68.69 90 GLU A O 1
ATOM 727 N N . LYS A 1 91 ? -18.079 -16.656 13.168 1.00 80.56 91 LYS A N 1
ATOM 728 C CA . LYS A 1 91 ? -16.801 -15.924 13.236 1.00 80.56 91 LYS A CA 1
ATOM 729 C C . LYS A 1 91 ? -15.621 -16.828 12.877 1.00 80.56 91 LYS A C 1
ATOM 731 O O . LYS A 1 91 ? -14.837 -17.221 13.743 1.00 80.56 91 LYS A O 1
ATOM 736 N N . VAL A 1 92 ? -15.503 -17.178 11.603 1.00 86.38 92 VAL A N 1
ATOM 737 C CA . VAL A 1 92 ? -14.455 -18.045 11.059 1.00 86.38 92 VAL A CA 1
ATOM 738 C C . VAL A 1 92 ? -13.563 -17.240 10.120 1.00 86.38 92 VAL A C 1
ATOM 740 O O . VAL A 1 92 ? -14.050 -16.552 9.224 1.00 86.38 92 VAL A O 1
ATOM 743 N N . ILE A 1 93 ? -12.248 -17.352 10.323 1.00 86.50 93 ILE A N 1
ATOM 744 C CA . ILE A 1 93 ? -11.226 -16.763 9.451 1.00 86.50 93 ILE A CA 1
ATOM 745 C C . ILE A 1 93 ? -10.465 -17.896 8.776 1.00 86.50 93 ILE A C 1
ATOM 747 O O . ILE A 1 93 ? -9.854 -18.724 9.453 1.00 86.50 93 ILE A O 1
ATOM 751 N N . GLU A 1 94 ? -10.472 -17.913 7.450 1.00 88.00 94 GLU A N 1
ATOM 752 C CA . GLU A 1 94 ? -9.639 -18.817 6.660 1.00 88.00 94 GLU A CA 1
ATOM 753 C C . GLU A 1 94 ? -8.323 -18.122 6.318 1.00 88.00 94 GLU A C 1
ATOM 755 O O . GLU A 1 94 ? -8.314 -17.028 5.750 1.00 88.00 94 GLU A O 1
ATOM 760 N N . VAL A 1 95 ? -7.209 -18.753 6.689 1.00 86.88 95 VAL A N 1
ATOM 761 C CA . VAL A 1 95 ? -5.860 -18.213 6.496 1.00 86.88 95 VAL A CA 1
ATOM 762 C C . VAL A 1 95 ? -5.174 -18.988 5.389 1.00 86.88 95 VAL A C 1
ATOM 764 O O . VAL A 1 95 ? -4.954 -20.197 5.518 1.00 86.88 95 VAL A O 1
ATOM 767 N N . THR A 1 96 ? -4.798 -18.277 4.330 1.00 85.38 96 THR A N 1
ATOM 768 C CA . THR A 1 96 ? -4.000 -18.822 3.229 1.00 85.38 96 THR A CA 1
ATOM 769 C C . THR A 1 96 ? -2.637 -18.129 3.215 1.00 85.38 96 THR A C 1
ATOM 771 O O . T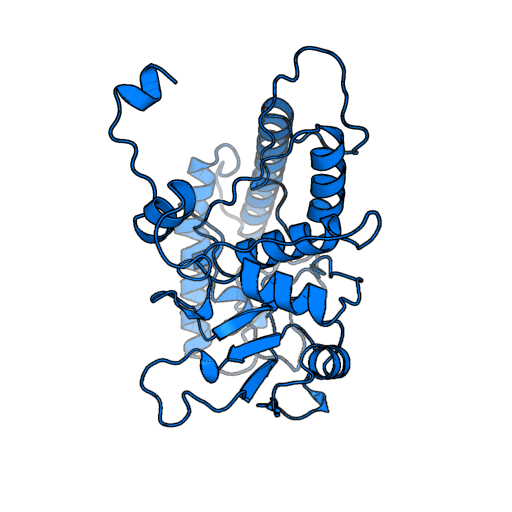HR A 1 96 ? -2.592 -16.899 3.117 1.00 85.38 96 THR A O 1
ATOM 774 N N . PRO A 1 97 ? -1.520 -18.867 3.342 1.00 84.06 97 PRO A N 1
ATOM 775 C CA . PRO A 1 97 ? -0.196 -18.278 3.199 1.00 84.06 97 PRO A CA 1
ATOM 776 C C . PRO A 1 97 ? 0.034 -17.918 1.729 1.00 84.06 97 PRO A C 1
ATOM 778 O O . PRO A 1 97 ? -0.198 -18.733 0.834 1.00 84.06 97 PRO A O 1
ATOM 781 N N . LEU A 1 98 ? 0.482 -16.691 1.479 1.00 76.38 98 LEU A N 1
ATOM 782 C CA . LEU A 1 98 ? 0.823 -16.213 0.145 1.00 76.38 98 LEU A CA 1
ATOM 783 C C . LEU A 1 98 ? 2.334 -16.307 -0.045 1.00 76.38 98 LEU A C 1
ATOM 785 O O . LEU A 1 98 ? 3.104 -15.634 0.635 1.00 76.38 98 LEU A O 1
ATOM 789 N N . VAL A 1 99 ? 2.769 -17.103 -1.017 1.00 71.94 99 VAL A N 1
ATOM 790 C CA . VAL A 1 99 ? 4.153 -17.048 -1.493 1.00 71.94 99 VAL A CA 1
ATOM 791 C C . VAL A 1 99 ? 4.212 -15.954 -2.551 1.00 71.94 99 VAL A C 1
ATOM 793 O O . VAL A 1 99 ? 3.658 -16.102 -3.636 1.00 71.94 99 VAL A O 1
ATOM 796 N N . ARG A 1 100 ? 4.833 -14.818 -2.220 1.00 67.69 100 ARG A N 1
ATOM 797 C CA . ARG A 1 100 ? 5.118 -13.783 -3.218 1.00 67.69 100 ARG A CA 1
ATOM 798 C C . ARG A 1 100 ? 6.310 -14.248 -4.045 1.00 67.69 100 ARG A C 1
ATOM 800 O O . ARG A 1 100 ? 7.429 -14.288 -3.533 1.00 67.69 100 ARG A O 1
ATOM 807 N N . ASP A 1 101 ? 6.056 -14.615 -5.296 1.00 58.62 101 ASP A N 1
ATOM 808 C CA . ASP A 1 101 ? 7.115 -14.971 -6.236 1.00 58.62 101 ASP A CA 1
ATOM 809 C C . ASP A 1 101 ? 8.060 -13.780 -6.434 1.00 58.62 101 ASP A C 1
ATOM 811 O O . ASP A 1 101 ? 7.632 -12.627 -6.557 1.00 58.62 101 ASP A O 1
ATOM 815 N N . SER A 1 102 ? 9.366 -14.053 -6.441 1.00 55.28 102 SER A N 1
ATOM 816 C CA . SER A 1 102 ? 10.380 -13.030 -6.674 1.00 55.28 102 SER A CA 1
ATOM 817 C C . SER A 1 102 ? 10.251 -12.520 -8.107 1.00 55.28 102 SER A C 1
ATOM 819 O O . SER A 1 102 ? 10.663 -13.186 -9.052 1.00 55.28 102 SER A O 1
ATOM 821 N N . GLN A 1 103 ? 9.703 -11.321 -8.274 1.00 56.56 103 GLN A N 1
ATOM 822 C CA . GLN A 1 103 ? 9.480 -10.719 -9.594 1.00 56.56 103 GLN A CA 1
ATOM 823 C C . GLN A 1 103 ? 10.776 -10.336 -10.321 1.00 56.56 103 GLN A C 1
ATOM 825 O O . GLN A 1 103 ? 10.758 -9.981 -11.496 1.00 56.56 103 GLN A O 1
ATOM 830 N N . THR A 1 104 ? 11.914 -10.389 -9.626 1.00 57.41 104 THR A N 1
ATOM 831 C CA . THR A 1 104 ? 13.229 -10.171 -10.223 1.00 57.41 104 THR A CA 1
ATOM 832 C C . THR A 1 104 ? 14.209 -11.234 -9.736 1.00 57.41 104 THR A C 1
ATOM 834 O O . THR A 1 104 ? 14.072 -11.703 -8.604 1.00 57.41 104 THR A O 1
ATOM 837 N N . PRO A 1 105 ? 15.217 -11.590 -10.551 1.00 59.38 105 PRO A N 1
ATOM 838 C CA . PRO A 1 105 ? 16.300 -12.477 -10.129 1.00 59.38 105 PRO A CA 1
ATOM 839 C C . PRO A 1 105 ? 17.237 -11.815 -9.104 1.00 59.38 105 PRO A C 1
ATOM 841 O O . PRO A 1 105 ? 18.055 -12.489 -8.485 1.00 59.38 105 PRO A O 1
ATOM 844 N N . TYR A 1 106 ? 17.120 -10.498 -8.904 1.00 61.62 106 TYR A N 1
ATOM 845 C CA . TYR A 1 106 ? 17.823 -9.797 -7.843 1.00 61.62 106 TYR A CA 1
ATOM 846 C C . TYR A 1 106 ? 17.109 -10.021 -6.502 1.00 61.62 106 TYR A C 1
ATOM 848 O O . TYR A 1 106 ? 15.879 -9.940 -6.443 1.00 61.62 106 TYR A O 1
ATOM 856 N N . PRO A 1 107 ? 17.852 -10.258 -5.407 1.00 56.53 107 PRO A N 1
ATOM 857 C CA . PRO A 1 107 ? 17.267 -10.406 -4.084 1.00 56.53 107 PRO A CA 1
ATOM 858 C C . PRO A 1 107 ? 16.769 -9.043 -3.590 1.00 56.53 107 PRO A C 1
ATOM 860 O O . PRO A 1 107 ? 17.472 -8.311 -2.894 1.00 56.53 107 PRO A O 1
ATOM 863 N N . ILE A 1 108 ? 15.547 -8.680 -3.973 1.00 59.25 108 ILE A N 1
ATOM 864 C CA . ILE A 1 108 ? 14.830 -7.558 -3.377 1.00 59.25 108 ILE A CA 1
ATOM 865 C C . ILE A 1 108 ? 14.169 -8.107 -2.119 1.00 59.25 108 ILE A C 1
ATOM 867 O O . ILE A 1 108 ? 13.182 -8.837 -2.186 1.00 59.25 108 ILE A O 1
ATOM 871 N N . PHE A 1 109 ? 14.747 -7.790 -0.965 1.00 60.81 109 PHE A N 1
ATOM 872 C CA . PHE A 1 109 ? 14.089 -8.029 0.311 1.00 60.81 109 PHE A CA 1
ATOM 873 C C . PHE A 1 109 ? 13.198 -6.820 0.592 1.00 60.81 109 PHE A C 1
ATOM 875 O O . PHE A 1 109 ? 13.742 -5.764 0.924 1.00 60.81 109 PHE A O 1
ATOM 882 N N . PRO A 1 110 ? 11.864 -6.927 0.434 1.00 65.25 110 PRO A N 1
ATOM 883 C CA . PRO A 1 110 ? 10.985 -5.831 0.806 1.00 65.25 110 PRO A CA 1
ATOM 884 C C . PRO A 1 110 ? 11.182 -5.540 2.290 1.00 65.25 110 PRO A C 1
ATOM 886 O O . PRO A 1 110 ? 11.353 -6.466 3.098 1.00 65.25 110 PRO A O 1
ATOM 889 N N . ASN A 1 111 ? 11.188 -4.259 2.653 1.00 69.31 111 ASN A N 1
ATOM 890 C CA . ASN A 1 111 ? 11.272 -3.887 4.054 1.00 69.31 111 ASN A CA 1
ATOM 891 C C . ASN A 1 111 ? 10.017 -4.404 4.761 1.00 69.31 111 ASN A C 1
ATOM 893 O O . ASN A 1 111 ? 8.900 -4.008 4.436 1.00 69.31 111 ASN A O 1
ATOM 897 N N . LYS A 1 112 ? 10.214 -5.327 5.704 1.00 74.12 112 LYS A N 1
ATOM 898 C CA . LYS A 1 112 ? 9.127 -5.927 6.475 1.00 74.12 112 LYS A CA 1
ATOM 899 C C . LYS A 1 112 ? 8.918 -5.156 7.761 1.00 74.12 112 LYS A C 1
ATOM 901 O O . LYS A 1 112 ? 9.885 -4.810 8.452 1.00 74.12 112 LYS A O 1
ATOM 906 N N . ASN A 1 113 ? 7.659 -4.997 8.134 1.00 77.38 113 ASN A N 1
ATOM 907 C CA . ASN A 1 113 ? 7.303 -4.528 9.451 1.00 77.38 113 ASN A CA 1
ATOM 908 C C . ASN A 1 113 ? 7.883 -5.451 10.544 1.00 77.38 113 ASN A C 1
ATOM 910 O O . ASN A 1 113 ? 7.917 -6.677 10.431 1.00 77.38 113 ASN A O 1
ATOM 914 N N . LYS A 1 114 ? 8.364 -4.828 11.622 1.00 79.88 114 LYS A N 1
ATOM 915 C CA . LYS A 1 114 ? 8.944 -5.487 12.804 1.00 79.88 114 LYS A CA 1
ATOM 916 C C . LYS A 1 114 ? 8.050 -5.362 14.039 1.00 79.88 114 LYS A C 1
ATOM 918 O O . LYS A 1 114 ? 8.377 -5.900 15.095 1.00 79.88 114 LYS A O 1
ATOM 923 N N . VAL A 1 115 ? 6.952 -4.616 13.939 1.00 84.56 115 VAL A N 1
ATOM 924 C CA . VAL A 1 115 ? 6.069 -4.304 15.063 1.00 84.56 115 VAL A CA 1
ATOM 925 C C . VAL A 1 115 ? 5.093 -5.457 15.293 1.00 84.56 115 VAL A C 1
ATOM 927 O O . VAL A 1 115 ? 4.343 -5.842 14.401 1.00 84.56 115 VAL A O 1
ATOM 930 N N . LYS A 1 116 ? 5.067 -5.987 16.522 1.00 88.94 116 LYS A N 1
ATOM 931 C CA . LYS A 1 116 ? 4.009 -6.900 16.973 1.00 88.94 116 LYS A CA 1
ATOM 932 C C . LYS A 1 116 ? 2.805 -6.070 17.420 1.00 88.94 116 LYS A C 1
ATOM 934 O O . LYS A 1 116 ? 2.855 -5.429 18.471 1.00 88.94 116 LYS A O 1
ATOM 939 N N . PHE A 1 117 ? 1.749 -6.054 16.615 1.00 89.94 117 PHE A N 1
ATOM 940 C CA . PHE A 1 117 ? 0.525 -5.327 16.935 1.00 89.94 117 PHE A CA 1
ATOM 941 C C . PHE A 1 117 ? -0.306 -6.039 18.007 1.00 89.94 117 PHE A C 1
ATOM 943 O O . PHE A 1 117 ? -0.265 -7.250 18.189 1.00 89.94 117 PHE A O 1
ATOM 950 N N . THR A 1 118 ? -1.082 -5.260 18.749 1.00 91.44 118 THR A N 1
ATOM 951 C CA . THR A 1 118 ? -2.059 -5.793 19.706 1.00 91.44 118 THR A CA 1
ATOM 952 C C . THR A 1 118 ? -3.376 -6.143 19.003 1.00 91.44 118 THR A C 1
ATOM 954 O O . THR A 1 118 ? -3.687 -5.532 17.979 1.00 91.44 118 THR A O 1
ATOM 957 N N . PRO A 1 119 ? -4.218 -7.028 19.571 1.00 91.12 119 PRO A N 1
ATOM 958 C CA . PRO A 1 119 ? -5.528 -7.357 18.996 1.00 91.12 119 PRO A CA 1
ATOM 959 C C . PRO A 1 119 ? -6.396 -6.122 18.698 1.00 91.12 119 PRO A C 1
ATOM 961 O O . PRO A 1 119 ? -7.041 -6.042 17.659 1.00 91.12 119 PRO A O 1
ATOM 964 N N . ALA A 1 120 ? -6.355 -5.105 19.568 1.00 90.56 120 ALA A N 1
ATOM 965 C CA . ALA A 1 120 ? -7.086 -3.853 19.364 1.00 90.56 120 ALA A CA 1
ATOM 966 C C . ALA A 1 120 ? -6.537 -3.018 18.189 1.00 90.56 120 ALA A C 1
ATOM 968 O O . ALA A 1 120 ? -7.301 -2.375 17.473 1.00 90.56 120 ALA A O 1
ATOM 969 N N . GLN A 1 121 ? -5.218 -3.026 17.977 1.00 92.19 121 GLN A N 1
ATOM 970 C CA . GLN A 1 121 ? -4.592 -2.372 16.825 1.00 92.19 121 GLN A CA 1
ATOM 971 C C . GLN A 1 121 ? -4.875 -3.137 15.530 1.00 92.19 121 GLN A C 1
ATOM 973 O O . GLN A 1 121 ? -5.133 -2.505 14.511 1.00 92.19 121 GLN A O 1
ATOM 978 N N . ILE A 1 122 ? -4.880 -4.472 15.567 1.00 91.94 122 ILE A N 1
ATOM 979 C CA . ILE A 1 122 ? -5.251 -5.306 14.416 1.00 91.94 122 ILE A CA 1
ATOM 980 C C . ILE A 1 122 ? -6.706 -5.073 14.021 1.00 91.94 122 ILE A C 1
ATOM 982 O O . ILE A 1 122 ? -6.985 -4.932 12.836 1.00 91.94 122 ILE A O 1
ATOM 986 N N . GLU A 1 123 ? -7.620 -4.946 14.984 1.00 90.31 123 GLU A N 1
ATOM 987 C CA . GLU A 1 123 ? -9.009 -4.586 14.687 1.00 90.31 123 GLU A CA 1
ATOM 988 C C . GLU A 1 123 ? -9.105 -3.196 14.041 1.00 90.31 123 GLU A C 1
ATOM 990 O O . GLU A 1 123 ? -9.833 -3.017 13.068 1.00 90.31 123 GLU A O 1
ATOM 995 N N . ALA A 1 124 ? -8.311 -2.222 14.502 1.00 92.44 124 ALA A N 1
ATOM 996 C CA . ALA A 1 124 ? -8.232 -0.908 13.864 1.00 92.44 124 ALA A CA 1
ATOM 997 C C . ALA A 1 124 ? -7.668 -0.976 12.430 1.00 92.44 124 ALA A C 1
ATOM 999 O O . ALA A 1 124 ? -8.160 -0.269 11.551 1.00 92.44 124 ALA A O 1
ATOM 1000 N N . ILE A 1 125 ? -6.671 -1.833 12.177 1.00 93.00 125 ILE A N 1
ATOM 1001 C CA . ILE A 1 125 ? -6.113 -2.063 10.835 1.00 93.00 125 ILE A CA 1
ATOM 1002 C C . ILE A 1 125 ? -7.157 -2.732 9.935 1.00 93.00 125 ILE A C 1
ATOM 1004 O O . ILE A 1 125 ? -7.403 -2.244 8.835 1.00 93.00 125 ILE A O 1
ATOM 1008 N N . LYS A 1 126 ? -7.824 -3.788 10.421 1.00 90.94 126 LYS A N 1
ATOM 1009 C CA . LYS A 1 126 ? -8.921 -4.478 9.725 1.00 90.94 126 LYS A CA 1
ATOM 1010 C C . LYS A 1 126 ? -10.018 -3.485 9.344 1.00 90.94 126 LYS A C 1
ATOM 1012 O O . LYS A 1 126 ? -10.390 -3.410 8.178 1.00 90.94 126 LYS A O 1
ATOM 1017 N N . ALA A 1 127 ? -10.494 -2.692 10.302 1.00 91.44 127 ALA A N 1
ATOM 1018 C CA . ALA A 1 127 ? -11.518 -1.682 10.063 1.00 91.44 127 ALA A CA 1
ATOM 1019 C C . ALA A 1 127 ? -11.043 -0.598 9.080 1.00 91.44 127 ALA A C 1
ATOM 1021 O O . ALA A 1 127 ? -11.820 -0.139 8.252 1.00 91.44 127 ALA A O 1
ATOM 1022 N N . GLY A 1 128 ? -9.773 -0.186 9.141 1.00 91.56 128 GLY A N 1
ATOM 1023 C CA . GLY A 1 128 ? -9.201 0.830 8.251 1.00 91.56 128 GLY A CA 1
ATOM 1024 C C . GLY A 1 128 ? -8.997 0.365 6.807 1.00 91.56 128 GLY A C 1
ATOM 1025 O O . GLY A 1 128 ? -8.981 1.196 5.903 1.00 91.56 128 GLY A O 1
ATOM 1026 N N . MET A 1 129 ? -8.848 -0.941 6.583 1.00 90.69 129 MET A N 1
ATOM 1027 C CA . MET A 1 129 ? -8.779 -1.525 5.240 1.00 90.69 129 MET A CA 1
ATOM 1028 C C . MET A 1 129 ? -10.161 -1.685 4.605 1.00 90.69 129 MET A C 1
ATOM 1030 O O . MET A 1 129 ? -10.276 -1.693 3.382 1.00 90.69 129 MET A O 1
ATOM 1034 N N . GLN A 1 130 ? -11.210 -1.837 5.412 1.00 90.44 130 GLN A N 1
ATOM 1035 C CA . GLN A 1 130 ? -12.568 -1.975 4.904 1.00 90.44 130 GLN A CA 1
ATOM 1036 C C . GLN A 1 130 ? -13.156 -0.619 4.493 1.00 90.44 130 GLN A C 1
ATOM 1038 O O . GLN A 1 130 ? -12.829 0.413 5.085 1.00 90.44 130 GLN A O 1
ATOM 1043 N N . PRO A 1 131 ? -14.072 -0.594 3.511 1.00 89.56 131 PRO A N 1
ATOM 1044 C CA . PRO A 1 131 ? -14.830 0.610 3.214 1.00 89.56 131 PRO A CA 1
ATOM 1045 C C . PRO A 1 131 ? -15.696 1.023 4.407 1.00 89.56 131 PRO A C 1
ATOM 1047 O O . PRO A 1 131 ? -16.346 0.184 5.030 1.00 89.56 131 PRO A O 1
ATOM 1050 N N . GLY A 1 132 ? -15.739 2.324 4.690 1.00 89.56 132 GLY A N 1
ATOM 1051 C CA . GLY A 1 132 ? -16.536 2.897 5.771 1.00 89.56 132 GLY A CA 1
ATOM 1052 C C . GLY A 1 132 ? -15.791 3.995 6.522 1.00 89.56 132 GLY A C 1
ATOM 1053 O O . GLY A 1 132 ? -14.766 4.508 6.066 1.00 89.56 132 GLY A O 1
ATOM 1054 N N . LEU A 1 133 ? -16.328 4.367 7.681 1.00 90.50 133 LEU A N 1
ATOM 1055 C CA . LEU A 1 133 ? -15.707 5.299 8.614 1.00 90.50 133 LEU A CA 1
ATOM 1056 C C . LEU A 1 133 ? -15.068 4.529 9.772 1.00 90.50 133 LEU A C 1
ATOM 1058 O O . LEU A 1 133 ? -15.762 3.926 10.589 1.00 90.50 133 LEU A O 1
ATOM 1062 N N . THR A 1 134 ? -13.746 4.634 9.886 1.00 91.75 134 THR A N 1
ATOM 1063 C CA . THR A 1 134 ? -12.982 4.029 10.982 1.00 91.75 134 THR A CA 1
ATOM 1064 C C . THR A 1 134 ? -12.415 5.114 11.883 1.00 91.75 134 THR A C 1
ATOM 1066 O O . THR A 1 134 ? -11.584 5.924 11.471 1.00 91.75 134 THR A O 1
ATOM 1069 N N . MET A 1 135 ? -12.865 5.132 13.138 1.00 90.56 135 MET A N 1
ATOM 1070 C CA . MET A 1 135 ? -12.404 6.077 14.152 1.00 90.56 135 MET A CA 1
ATOM 1071 C C . MET A 1 135 ? -11.518 5.367 15.170 1.00 90.56 135 MET A C 1
ATOM 1073 O O . MET A 1 135 ? -11.987 4.547 15.955 1.00 90.56 135 MET A O 1
ATOM 1077 N N . VAL A 1 136 ? -10.230 5.713 15.183 1.00 91.19 136 VAL A N 1
ATOM 1078 C CA . VAL A 1 136 ? -9.254 5.139 16.115 1.00 91.19 136 VAL A CA 1
ATOM 1079 C C . VAL A 1 136 ? -8.944 6.144 17.217 1.00 91.19 136 VAL A C 1
ATOM 1081 O O . VAL A 1 136 ? -8.355 7.198 16.973 1.00 91.19 136 VAL A O 1
ATOM 1084 N N . VAL A 1 137 ? -9.305 5.802 18.452 1.00 90.75 137 VAL A N 1
ATOM 1085 C CA . VAL A 1 137 ? -8.962 6.588 19.643 1.00 90.75 137 VAL A CA 1
ATOM 1086 C C . VAL A 1 137 ? -7.816 5.896 20.368 1.00 90.75 137 VAL A C 1
ATOM 1088 O O . VAL A 1 137 ? -7.931 4.745 20.771 1.00 90.75 137 VAL A O 1
ATOM 1091 N N . GLY A 1 138 ? -6.701 6.603 20.556 1.00 87.88 138 GLY A N 1
ATOM 1092 C CA . GLY A 1 138 ? -5.535 6.063 21.250 1.00 87.88 138 GLY A CA 1
ATOM 1093 C C . GLY A 1 138 ? -4.945 7.068 22.242 1.00 87.88 138 GLY A C 1
ATOM 1094 O O . GLY A 1 138 ? -4.650 8.196 21.832 1.00 87.88 138 GLY A O 1
ATOM 1095 N N . PRO A 1 139 ? -4.683 6.686 23.505 1.00 88.69 139 PRO A N 1
ATOM 1096 C CA . PRO A 1 139 ? -3.865 7.463 24.442 1.00 88.69 139 PRO A CA 1
ATOM 1097 C C . PRO A 1 139 ? -2.487 7.844 23.859 1.00 88.69 139 PRO A C 1
ATOM 1099 O O . PRO A 1 139 ? -2.021 7.204 22.907 1.00 88.69 139 PRO A O 1
ATOM 1102 N N . PRO A 1 140 ? -1.801 8.884 24.361 1.00 85.19 140 PRO A N 1
ATOM 1103 C CA . PRO A 1 140 ? -0.438 9.198 23.920 1.00 85.19 140 PRO A CA 1
ATOM 1104 C C . PRO A 1 140 ? 0.492 7.984 24.107 1.00 85.19 140 PRO A C 1
ATOM 1106 O O . PRO A 1 140 ? 0.403 7.286 25.109 1.00 85.19 140 PRO A O 1
ATOM 1109 N N . GLY A 1 141 ? 1.343 7.697 23.113 1.00 82.62 141 GLY A N 1
ATOM 1110 C CA . GLY A 1 141 ? 2.286 6.564 23.149 1.00 82.62 141 GLY A CA 1
ATOM 1111 C C . GLY A 1 141 ? 1.747 5.196 22.696 1.00 82.62 141 GLY A C 1
ATOM 1112 O O . GLY A 1 141 ? 2.507 4.241 22.651 1.00 82.62 141 GLY A O 1
ATOM 1113 N N . THR A 1 142 ? 0.477 5.079 22.294 1.00 84.38 142 THR A N 1
ATOM 1114 C CA . THR A 1 142 ? -0.146 3.791 21.891 1.00 84.38 142 THR A CA 1
ATOM 1115 C C . THR A 1 142 ? 0.133 3.331 20.450 1.00 84.38 142 THR A C 1
ATOM 1117 O O . THR A 1 142 ? -0.591 2.495 19.915 1.00 84.38 142 THR A O 1
ATOM 1120 N N . GLY A 1 143 ? 1.158 3.881 19.792 1.00 85.69 143 GLY A N 1
ATOM 1121 C CA . GLY A 1 143 ? 1.539 3.459 18.434 1.00 85.69 143 GLY A CA 1
ATOM 1122 C C . GLY A 1 143 ? 0.530 3.828 17.337 1.00 85.69 143 GLY A C 1
ATOM 1123 O O . GLY A 1 143 ? 0.431 3.135 16.332 1.00 85.69 143 GLY A O 1
ATOM 1124 N N . LYS A 1 144 ? -0.238 4.918 17.501 1.00 90.19 144 LYS A N 1
ATOM 1125 C CA . LYS A 1 144 ? -1.197 5.395 16.477 1.00 90.19 144 LYS A CA 1
ATOM 1126 C C . LYS A 1 144 ? -0.546 5.594 15.105 1.00 90.19 144 LYS A C 1
ATOM 1128 O O . LYS A 1 144 ? -1.159 5.298 14.086 1.00 90.19 144 LYS A O 1
ATOM 1133 N N . THR A 1 145 ? 0.687 6.097 15.098 1.00 89.12 145 THR A N 1
ATOM 1134 C CA . THR A 1 145 ? 1.472 6.299 13.879 1.00 89.12 145 THR A CA 1
ATOM 1135 C C . THR A 1 145 ? 1.744 4.966 13.185 1.00 89.12 145 THR A C 1
ATOM 1137 O O . THR A 1 145 ? 1.531 4.871 11.986 1.00 89.12 145 THR A O 1
ATOM 1140 N N . ASP A 1 146 ? 2.121 3.920 13.927 1.00 90.12 146 ASP A N 1
ATOM 1141 C CA . ASP A 1 146 ? 2.375 2.582 13.374 1.00 90.12 146 ASP A CA 1
ATOM 1142 C C . ASP A 1 146 ? 1.111 1.955 12.775 1.00 90.12 146 ASP A C 1
ATOM 1144 O O . ASP A 1 146 ? 1.147 1.425 11.669 1.00 90.12 146 ASP A O 1
ATOM 1148 N N . VAL A 1 147 ? -0.028 2.088 13.463 1.00 91.94 147 VAL A N 1
ATOM 1149 C CA . VAL A 1 147 ? -1.334 1.631 12.956 1.00 91.94 147 VAL A CA 1
ATOM 1150 C C . VAL A 1 147 ? -1.697 2.342 11.653 1.00 91.94 147 VAL A C 1
ATOM 1152 O O . VAL A 1 147 ? -2.088 1.694 10.686 1.00 91.94 147 VAL A O 1
ATOM 1155 N N . ALA A 1 148 ? -1.546 3.669 11.603 1.00 91.81 148 ALA A N 1
ATOM 1156 C CA . ALA A 1 148 ? -1.859 4.450 10.409 1.00 91.81 148 ALA A CA 1
ATOM 1157 C C . ALA A 1 148 ? -0.963 4.065 9.224 1.00 91.81 148 ALA A C 1
ATOM 1159 O O . ALA A 1 148 ? -1.453 3.887 8.111 1.00 91.81 148 ALA A O 1
ATOM 1160 N N . VAL A 1 149 ? 0.338 3.905 9.471 1.00 91.12 149 VAL A N 1
ATOM 1161 C CA . VAL A 1 149 ? 1.318 3.523 8.451 1.00 91.12 149 VAL A CA 1
ATOM 1162 C C . VAL A 1 149 ? 1.030 2.120 7.911 1.00 91.12 149 VAL A C 1
ATOM 1164 O O . VAL A 1 149 ? 1.041 1.939 6.696 1.00 91.12 149 VAL A O 1
ATOM 1167 N N . GLN A 1 150 ? 0.657 1.163 8.768 1.00 91.38 150 GLN A N 1
ATOM 1168 C CA . GLN A 1 150 ? 0.260 -0.176 8.319 1.00 91.38 150 GLN A CA 1
ATOM 1169 C C . GLN A 1 150 ? -1.032 -0.157 7.491 1.00 91.38 150 GLN A C 1
ATOM 1171 O O . GLN A 1 150 ? -1.106 -0.837 6.472 1.00 91.38 150 GLN A O 1
ATOM 1176 N N . ILE A 1 151 ? -2.038 0.639 7.876 1.00 92.44 151 ILE A N 1
ATOM 1177 C CA . ILE A 1 151 ? -3.268 0.796 7.076 1.00 92.44 151 ILE A CA 1
ATOM 1178 C C . ILE A 1 151 ? -2.923 1.321 5.678 1.00 92.44 151 ILE A C 1
ATOM 1180 O O . ILE A 1 151 ? -3.388 0.771 4.682 1.00 92.44 151 ILE A O 1
ATOM 1184 N N . ILE A 1 152 ? -2.075 2.349 5.592 1.00 91.44 152 ILE A N 1
ATOM 1185 C CA . ILE A 1 152 ? -1.640 2.927 4.313 1.00 91.44 152 ILE A CA 1
ATOM 1186 C C . ILE A 1 152 ? -0.894 1.885 3.475 1.00 91.44 152 ILE A C 1
ATOM 1188 O O . ILE A 1 152 ? -1.193 1.742 2.290 1.00 91.44 152 ILE A O 1
ATOM 1192 N N . ALA A 1 153 ? 0.036 1.141 4.079 1.00 89.81 153 ALA A N 1
ATOM 1193 C CA . ALA A 1 153 ? 0.797 0.102 3.395 1.00 89.81 153 ALA A CA 1
ATOM 1194 C C . ALA A 1 153 ? -0.109 -1.027 2.885 1.00 89.81 153 ALA A C 1
ATOM 1196 O O . ALA A 1 153 ? 0.029 -1.461 1.742 1.00 89.81 153 ALA A O 1
ATOM 1197 N N . ASN A 1 154 ? -1.083 -1.465 3.680 1.00 90.50 154 ASN A N 1
ATOM 1198 C CA . ASN A 1 154 ? -2.019 -2.506 3.268 1.00 90.50 154 ASN A CA 1
ATOM 1199 C C . ASN A 1 154 ? -2.933 -2.021 2.135 1.00 90.50 154 ASN A C 1
ATOM 1201 O O . ASN A 1 154 ? -3.129 -2.752 1.164 1.00 90.50 154 ASN A O 1
ATOM 1205 N N . ILE A 1 155 ? -3.446 -0.786 2.208 1.00 90.88 155 ILE A N 1
ATOM 1206 C CA . ILE A 1 155 ? -4.261 -0.196 1.133 1.00 90.88 155 ILE A CA 1
ATOM 1207 C C . ILE A 1 155 ? -3.448 -0.079 -0.160 1.00 90.88 155 ILE A C 1
ATOM 1209 O O . ILE A 1 155 ? -3.948 -0.419 -1.230 1.00 90.88 155 ILE A O 1
ATOM 1213 N N . TYR A 1 156 ? -2.190 0.352 -0.056 1.00 89.75 156 TYR A N 1
ATOM 1214 C CA . TYR A 1 156 ? -1.281 0.503 -1.191 1.00 89.75 156 TYR A CA 1
ATOM 1215 C C . TYR A 1 156 ? -1.072 -0.812 -1.959 1.00 89.75 156 TYR A C 1
ATOM 1217 O O . TYR A 1 156 ? -1.104 -0.813 -3.188 1.00 89.75 156 TYR A O 1
ATOM 1225 N N . HIS A 1 157 ? -0.921 -1.934 -1.247 1.00 86.50 157 HIS A N 1
ATOM 1226 C CA . HIS A 1 157 ? -0.733 -3.250 -1.864 1.00 86.50 157 HIS A CA 1
ATOM 1227 C C . HIS A 1 157 ? -2.036 -3.888 -2.364 1.00 86.50 157 HIS A C 1
ATOM 1229 O O . HIS A 1 157 ? -2.036 -4.507 -3.426 1.00 86.50 157 HIS A O 1
ATOM 1235 N N . ASN A 1 158 ? -3.145 -3.748 -1.627 1.00 87.56 158 ASN A N 1
ATOM 1236 C CA . ASN A 1 158 ? -4.424 -4.361 -2.009 1.00 87.56 158 ASN A CA 1
ATOM 1237 C C . ASN A 1 158 ? -5.106 -3.614 -3.169 1.00 87.56 158 ASN A C 1
ATOM 1239 O O . ASN A 1 158 ? -5.736 -4.246 -4.017 1.00 87.56 158 ASN A O 1
ATOM 1243 N N . TRP A 1 159 ? -4.980 -2.282 -3.237 1.00 89.06 159 TRP A N 1
ATOM 1244 C CA . TRP A 1 159 ? -5.636 -1.455 -4.258 1.00 89.06 159 TRP A CA 1
ATOM 1245 C C . TRP A 1 159 ? -4.656 -0.488 -4.941 1.00 89.06 159 TRP A C 1
ATOM 1247 O O . TRP A 1 159 ? -4.721 0.722 -4.713 1.00 89.06 159 TRP A O 1
ATOM 1257 N N . PRO A 1 160 ? -3.811 -0.971 -5.872 1.00 85.25 160 PRO A N 1
ATOM 1258 C CA . PRO A 1 160 ? -2.787 -0.145 -6.524 1.00 85.25 160 PRO A CA 1
ATOM 1259 C C . PRO A 1 160 ? -3.355 1.002 -7.381 1.00 85.25 160 PRO A C 1
ATOM 1261 O O . PRO A 1 160 ? -2.643 1.942 -7.721 1.00 85.25 160 PRO A O 1
ATOM 1264 N N . GLN A 1 161 ? -4.640 0.943 -7.745 1.00 87.56 161 GLN A N 1
ATOM 1265 C CA . GLN A 1 161 ? -5.315 1.995 -8.516 1.00 87.56 161 GLN A CA 1
ATOM 1266 C C . GLN A 1 161 ? -5.864 3.133 -7.641 1.00 87.56 161 GLN A C 1
ATOM 1268 O O . GLN A 1 161 ? -6.209 4.199 -8.157 1.00 87.56 161 GLN A O 1
ATOM 1273 N N . GLN A 1 162 ? -5.981 2.919 -6.329 1.00 89.12 162 GLN A N 1
ATOM 1274 C CA . GLN A 1 162 ? -6.528 3.912 -5.411 1.00 89.12 162 GLN A CA 1
ATOM 1275 C C . GLN A 1 162 ? -5.452 4.899 -4.953 1.00 89.12 162 GLN A C 1
ATOM 1277 O O . GLN A 1 162 ? -4.254 4.626 -4.984 1.00 89.12 162 GLN A O 1
ATOM 1282 N N . ARG A 1 163 ? -5.888 6.089 -4.531 1.00 90.06 163 ARG A N 1
ATOM 1283 C CA . ARG A 1 163 ? -5.007 7.137 -4.006 1.00 90.06 163 ARG A CA 1
ATOM 1284 C C . ARG A 1 163 ? -5.422 7.488 -2.589 1.00 90.06 163 ARG A C 1
ATOM 1286 O O . ARG A 1 163 ? -6.544 7.936 -2.370 1.00 90.06 163 ARG A O 1
ATOM 1293 N N . THR A 1 164 ? -4.492 7.349 -1.654 1.00 90.94 164 THR A N 1
ATOM 1294 C CA . THR A 1 164 ? -4.716 7.669 -0.242 1.00 90.94 164 THR A CA 1
ATOM 1295 C C . THR A 1 164 ? -4.306 9.110 0.044 1.00 90.94 164 THR A C 1
ATOM 1297 O O . THR A 1 164 ? -3.157 9.493 -0.176 1.00 90.94 164 THR A O 1
ATOM 1300 N N . LEU A 1 165 ? -5.239 9.923 0.545 1.00 91.56 165 LEU A N 1
ATOM 1301 C CA . LEU A 1 165 ? -4.957 11.284 1.002 1.00 91.56 165 LEU A CA 1
ATOM 1302 C C . LEU A 1 165 ? -4.719 11.288 2.514 1.00 91.56 165 LEU A C 1
ATOM 1304 O O . LEU A 1 165 ? -5.606 10.934 3.286 1.00 91.56 165 LEU A O 1
ATOM 1308 N N . ILE A 1 166 ? -3.542 11.750 2.934 1.00 90.31 166 ILE A N 1
ATOM 1309 C CA . ILE A 1 166 ? -3.191 11.911 4.348 1.00 90.31 166 ILE A CA 1
ATOM 1310 C C . ILE A 1 166 ? -3.320 13.387 4.719 1.00 90.31 166 ILE A C 1
ATOM 1312 O O . ILE A 1 166 ? -2.719 14.252 4.079 1.00 90.31 166 ILE A O 1
ATOM 1316 N N . VAL A 1 167 ? -4.082 13.674 5.775 1.00 90.38 167 VAL A N 1
ATOM 1317 C CA . VAL A 1 167 ? -4.251 15.026 6.320 1.00 90.38 167 VAL A CA 1
ATOM 1318 C C . VAL A 1 167 ? -3.913 15.004 7.802 1.00 90.38 167 VAL A C 1
ATOM 1320 O O . VAL A 1 167 ? -4.449 14.200 8.560 1.00 90.38 167 VAL A O 1
ATOM 1323 N N . THR A 1 168 ? -3.037 15.906 8.229 1.00 88.25 168 THR A N 1
ATOM 1324 C CA . THR A 1 168 ? -2.686 16.088 9.639 1.00 88.25 168 THR A CA 1
ATOM 1325 C C . THR A 1 168 ? -2.691 17.573 9.993 1.00 88.25 168 THR A C 1
ATOM 1327 O O . THR A 1 168 ? -2.628 18.442 9.123 1.00 88.25 168 THR A O 1
ATOM 1330 N N . HIS A 1 169 ? -2.760 17.873 11.291 1.00 84.88 169 HIS A N 1
ATOM 1331 C CA . HIS A 1 169 ? -2.684 19.247 11.791 1.00 84.88 169 HIS A CA 1
ATOM 1332 C C . HIS A 1 169 ? -1.243 19.797 11.838 1.00 84.88 169 HIS A C 1
ATOM 1334 O O . HIS A 1 169 ? -1.040 21.000 11.716 1.00 84.88 169 HIS A O 1
ATOM 1340 N N . SER A 1 170 ? -0.238 18.935 12.038 1.00 83.75 170 SER A N 1
ATOM 1341 C CA . SER A 1 170 ? 1.163 19.334 12.238 1.00 83.75 170 SER A CA 1
ATOM 1342 C C . SER A 1 170 ? 2.090 18.711 11.195 1.00 83.75 170 SER A C 1
ATOM 1344 O O . SER A 1 170 ? 1.977 17.523 10.882 1.00 83.75 170 SER A O 1
ATOM 1346 N N . ASN A 1 171 ? 3.067 19.497 10.732 1.00 82.12 171 ASN A N 1
ATOM 1347 C CA . ASN A 1 171 ? 4.159 19.031 9.875 1.00 82.12 171 ASN A CA 1
ATOM 1348 C C . ASN A 1 171 ? 5.010 17.949 10.550 1.00 82.12 171 ASN A C 1
ATOM 1350 O O . ASN A 1 171 ? 5.445 17.020 9.877 1.00 82.12 171 ASN A O 1
ATOM 1354 N N . GLN A 1 172 ? 5.196 18.021 11.870 1.00 82.19 172 GLN A N 1
ATOM 1355 C CA . GLN A 1 172 ? 5.950 17.014 12.619 1.00 82.19 172 GLN A CA 1
ATOM 1356 C C . GLN A 1 172 ? 5.273 15.640 12.548 1.00 82.19 172 GLN A C 1
ATOM 1358 O O . GLN A 1 172 ? 5.941 14.626 12.370 1.00 82.19 172 GLN A O 1
ATOM 1363 N N . ALA A 1 173 ? 3.938 15.610 12.621 1.00 84.06 173 ALA A N 1
ATOM 1364 C CA . ALA A 1 173 ? 3.176 14.373 12.475 1.00 84.06 173 ALA A CA 1
ATOM 1365 C C . ALA A 1 173 ? 3.295 13.795 11.055 1.00 84.06 173 ALA A C 1
ATOM 1367 O O . ALA A 1 173 ? 3.332 12.579 10.901 1.00 84.06 173 ALA A O 1
ATOM 1368 N N . LEU A 1 174 ? 3.400 14.648 10.023 1.00 84.50 174 LEU A N 1
ATOM 1369 C CA . LEU A 1 174 ? 3.692 14.177 8.664 1.00 84.50 174 LEU A CA 1
ATOM 1370 C C . LEU A 1 174 ? 5.086 13.563 8.580 1.00 84.50 174 LEU A C 1
ATOM 1372 O O . LEU A 1 174 ? 5.205 12.477 8.032 1.00 84.50 174 LEU A O 1
ATOM 1376 N N . ASN A 1 175 ? 6.115 14.218 9.125 1.00 83.50 175 ASN A N 1
ATOM 1377 C CA . ASN A 1 175 ? 7.488 13.701 9.079 1.00 83.50 175 ASN A CA 1
ATOM 1378 C C . ASN A 1 175 ? 7.578 12.304 9.715 1.00 83.50 175 ASN A C 1
ATOM 1380 O O . ASN A 1 175 ? 8.052 11.379 9.068 1.00 83.50 175 ASN A O 1
ATOM 1384 N N . GLN A 1 176 ? 7.006 12.129 10.911 1.00 85.06 176 GLN A N 1
ATOM 1385 C CA . GLN A 1 176 ? 6.974 10.836 11.609 1.00 85.06 176 GLN A CA 1
ATOM 1386 C C . GLN A 1 176 ? 6.238 9.739 10.827 1.00 85.06 176 GLN A C 1
ATOM 1388 O O . GLN A 1 176 ? 6.614 8.570 10.898 1.00 85.06 176 GLN A O 1
ATOM 1393 N N . LEU A 1 177 ? 5.169 10.097 10.105 1.00 86.38 177 LEU A N 1
ATOM 1394 C CA . LEU A 1 177 ? 4.480 9.164 9.213 1.00 86.38 177 LEU A CA 1
ATOM 1395 C C . LEU A 1 177 ? 5.364 8.812 8.012 1.00 86.38 177 LEU A C 1
ATOM 1397 O O . LEU A 1 177 ? 5.508 7.637 7.701 1.00 86.38 177 LEU A O 1
ATOM 1401 N N . PHE A 1 178 ? 5.971 9.803 7.355 1.00 84.12 178 PHE A N 1
ATOM 1402 C CA . PHE A 1 178 ? 6.805 9.584 6.172 1.00 84.12 178 PHE A CA 1
ATOM 1403 C C . PHE A 1 178 ? 8.056 8.756 6.473 1.00 84.12 178 PHE A C 1
ATOM 1405 O O . PHE A 1 178 ? 8.338 7.845 5.704 1.00 84.12 178 PHE A O 1
ATOM 1412 N N . GLU A 1 179 ? 8.755 9.009 7.583 1.00 84.31 179 GLU A N 1
ATOM 1413 C CA . GLU A 1 179 ? 9.904 8.202 8.031 1.00 84.31 179 GLU A CA 1
ATOM 1414 C C . GLU A 1 179 ? 9.543 6.716 8.102 1.00 84.31 179 GLU A C 1
ATOM 1416 O O . GLU A 1 179 ? 10.182 5.882 7.468 1.00 84.31 179 GLU A O 1
ATOM 1421 N N . LYS A 1 180 ? 8.432 6.400 8.774 1.00 85.12 180 LYS A N 1
ATOM 1422 C CA . LYS A 1 180 ? 7.951 5.021 8.905 1.00 85.12 180 LYS A CA 1
ATOM 1423 C C . LYS A 1 180 ? 7.423 4.426 7.599 1.00 85.12 180 LYS A C 1
ATOM 1425 O O . LYS A 1 180 ? 7.477 3.216 7.440 1.00 85.12 180 LYS A O 1
ATOM 1430 N N . ILE A 1 181 ? 6.896 5.236 6.679 1.00 85.50 181 ILE A N 1
ATOM 1431 C CA . ILE A 1 181 ? 6.439 4.751 5.365 1.00 85.50 181 ILE A CA 1
ATOM 1432 C C . ILE A 1 181 ? 7.631 4.345 4.488 1.00 85.50 181 ILE A C 1
ATOM 1434 O O . ILE A 1 181 ? 7.521 3.370 3.755 1.00 85.50 181 ILE A O 1
ATOM 1438 N N . ILE A 1 182 ? 8.757 5.062 4.563 1.00 81.06 182 ILE A N 1
ATOM 1439 C CA . ILE A 1 182 ? 9.987 4.721 3.818 1.00 81.06 182 ILE A CA 1
ATOM 1440 C C . ILE A 1 182 ? 10.599 3.421 4.345 1.00 81.06 182 ILE A C 1
ATOM 1442 O O . ILE A 1 182 ? 11.164 2.640 3.582 1.00 81.06 182 ILE A O 1
ATOM 1446 N N . ASP A 1 183 ? 10.464 3.181 5.649 1.00 80.94 183 ASP A N 1
ATOM 1447 C CA . ASP A 1 183 ? 10.861 1.924 6.282 1.00 80.94 183 ASP A CA 1
ATOM 1448 C C . ASP A 1 183 ? 9.954 0.743 5.898 1.00 80.94 183 ASP A C 1
ATOM 1450 O O . ASP A 1 183 ? 10.248 -0.385 6.284 1.00 80.94 183 ASP A O 1
ATOM 1454 N N . LEU A 1 184 ? 8.868 0.965 5.152 1.00 81.94 184 LEU A N 1
ATOM 1455 C CA . LEU A 1 184 ? 8.005 -0.083 4.608 1.00 81.94 184 LEU A CA 1
ATOM 1456 C C . LEU A 1 184 ? 8.195 -0.248 3.098 1.00 81.94 184 LEU A C 1
ATOM 1458 O O . LEU A 1 184 ? 8.851 0.546 2.429 1.00 81.94 184 LEU A O 1
ATOM 1462 N N . ASP A 1 185 ? 7.589 -1.302 2.556 1.00 77.19 185 ASP A N 1
ATOM 1463 C CA . ASP A 1 185 ? 7.588 -1.637 1.130 1.00 77.19 185 ASP A CA 1
ATOM 1464 C C . ASP A 1 185 ? 6.671 -0.710 0.300 1.00 77.19 185 ASP A C 1
ATOM 1466 O O . ASP A 1 185 ? 5.712 -1.139 -0.338 1.00 77.19 185 ASP A O 1
ATOM 1470 N N . VAL A 1 186 ? 6.909 0.604 0.352 1.00 78.75 186 VAL A N 1
ATOM 1471 C CA . VAL A 1 186 ? 6.188 1.599 -0.454 1.00 78.75 186 VAL A CA 1
ATOM 1472 C C . VAL A 1 186 ? 7.173 2.331 -1.351 1.00 78.75 186 VAL A C 1
ATOM 1474 O O . VAL A 1 186 ? 8.126 2.951 -0.884 1.00 78.75 186 VAL A O 1
ATOM 1477 N N . ASP A 1 187 ? 6.910 2.302 -2.657 1.00 77.38 187 ASP A N 1
ATOM 1478 C CA . ASP A 1 187 ? 7.764 2.976 -3.628 1.00 77.38 187 ASP A CA 1
ATOM 1479 C C . ASP A 1 187 ? 7.692 4.498 -3.439 1.00 77.38 187 ASP A C 1
ATOM 1481 O O . ASP A 1 187 ? 6.625 5.128 -3.480 1.00 77.38 187 ASP A O 1
ATOM 1485 N N . GLU A 1 188 ? 8.863 5.104 -3.273 1.00 75.00 188 GLU A N 1
ATOM 1486 C CA . GLU A 1 188 ? 9.034 6.537 -3.102 1.00 75.00 188 GLU A CA 1
ATOM 1487 C C . GLU A 1 188 ? 8.405 7.353 -4.235 1.00 75.00 188 GLU A C 1
ATOM 1489 O O . GLU A 1 188 ? 7.958 8.480 -4.001 1.00 75.00 188 GLU A O 1
ATOM 1494 N N . ARG A 1 189 ? 8.313 6.801 -5.451 1.00 78.50 189 ARG A N 1
ATOM 1495 C CA . ARG A 1 189 ? 7.711 7.484 -6.606 1.00 78.50 189 ARG A CA 1
ATOM 1496 C C . ARG A 1 189 ? 6.224 7.794 -6.417 1.00 78.50 189 ARG A C 1
ATOM 1498 O O . ARG A 1 189 ? 5.715 8.728 -7.033 1.00 78.50 189 ARG A O 1
ATOM 1505 N N . HIS A 1 190 ? 5.528 7.041 -5.566 1.00 83.19 190 HIS A N 1
ATOM 1506 C CA . HIS A 1 190 ? 4.093 7.204 -5.311 1.00 83.19 190 HIS A CA 1
ATOM 1507 C C . HIS A 1 190 ? 3.784 8.127 -4.125 1.00 83.19 190 HIS A C 1
ATOM 1509 O O . HIS A 1 190 ? 2.625 8.457 -3.874 1.00 83.19 190 HIS A O 1
ATOM 1515 N N . LEU A 1 191 ? 4.806 8.593 -3.408 1.00 83.19 191 LEU A N 1
ATOM 1516 C CA . LEU A 1 191 ? 4.648 9.424 -2.221 1.00 83.19 191 LEU A CA 1
ATOM 1517 C C . LEU A 1 191 ? 4.805 10.905 -2.574 1.00 83.19 191 LEU A C 1
ATOM 1519 O O . LEU A 1 191 ? 5.875 11.343 -2.985 1.00 83.19 191 LEU A O 1
ATOM 1523 N N . LEU A 1 192 ? 3.779 11.723 -2.347 1.00 83.56 192 LEU A N 1
ATOM 1524 C CA . LEU A 1 192 ? 3.838 13.167 -2.595 1.00 83.56 192 LEU A CA 1
ATOM 1525 C C . LEU A 1 192 ? 3.433 13.956 -1.352 1.00 83.56 192 LEU A C 1
ATOM 1527 O O . LEU A 1 192 ? 2.326 13.794 -0.841 1.00 83.56 192 LEU A O 1
ATOM 1531 N N . ARG A 1 193 ? 4.288 14.890 -0.919 1.00 81.75 193 ARG A N 1
ATOM 1532 C CA . ARG A 1 193 ? 3.948 15.853 0.131 1.00 81.75 193 ARG A CA 1
ATOM 1533 C C . ARG A 1 193 ? 3.553 17.193 -0.484 1.00 81.75 193 ARG A C 1
ATOM 1535 O O . ARG A 1 193 ? 4.346 17.845 -1.164 1.00 81.75 193 ARG A O 1
ATOM 1542 N N . MET A 1 194 ? 2.326 17.635 -0.211 1.00 72.38 194 MET A N 1
ATOM 1543 C CA . MET A 1 194 ? 1.861 18.978 -0.563 1.00 72.38 194 MET A CA 1
ATOM 1544 C C . MET A 1 194 ? 1.849 19.877 0.674 1.00 72.38 194 MET A C 1
ATOM 1546 O O . MET A 1 194 ? 1.132 19.614 1.630 1.00 72.38 194 MET A O 1
ATOM 1550 N N . GLY A 1 195 ? 2.621 20.960 0.643 1.00 65.50 195 GLY A N 1
ATOM 1551 C CA . GLY A 1 195 ? 2.653 21.966 1.702 1.00 65.50 195 GLY A CA 1
ATOM 1552 C C . GLY A 1 195 ? 3.343 23.238 1.221 1.00 65.50 195 GLY A C 1
ATOM 1553 O O . GLY A 1 195 ? 4.135 23.199 0.277 1.00 65.50 195 GLY A O 1
ATOM 1554 N N . LYS A 1 196 ? 3.026 24.380 1.843 1.00 52.69 196 LYS A N 1
ATOM 1555 C CA . LYS A 1 196 ? 3.766 25.629 1.626 1.00 52.69 196 LYS A CA 1
ATOM 1556 C C . LYS A 1 196 ? 5.152 25.500 2.263 1.00 52.69 196 LYS A C 1
ATOM 1558 O O . LYS A 1 196 ? 5.370 25.978 3.364 1.00 52.69 196 LYS A O 1
ATOM 1563 N N . CYS A 1 197 ? 6.090 24.880 1.560 1.00 48.00 197 CYS A N 1
ATOM 1564 C CA . CYS A 1 197 ? 7.513 25.066 1.823 1.00 48.00 197 CYS A CA 1
ATOM 1565 C C . CYS A 1 197 ? 7.943 26.367 1.129 1.00 48.00 197 CYS A C 1
ATOM 1567 O O . CYS A 1 197 ? 8.466 26.358 0.018 1.00 48.00 197 CYS A O 1
ATOM 1569 N N . HIS A 1 198 ? 7.615 27.508 1.730 1.00 40.62 198 HIS A N 1
ATOM 1570 C CA . HIS A 1 198 ? 8.345 28.753 1.498 1.00 40.62 198 HIS A CA 1
ATOM 1571 C C . HIS A 1 198 ? 9.044 29.067 2.815 1.00 40.62 198 HIS A C 1
ATOM 1573 O O . HIS A 1 198 ? 8.395 29.532 3.746 1.00 40.62 198 HIS A O 1
ATOM 1579 N N . GLY A 1 199 ? 10.339 28.765 2.875 1.00 40.19 199 GLY A N 1
ATOM 1580 C CA . GLY A 1 199 ? 11.183 29.009 4.041 1.00 40.19 199 GLY A CA 1
ATOM 1581 C C . GLY A 1 199 ? 11.475 27.742 4.842 1.00 40.19 199 GLY A C 1
ATOM 1582 O O . GLY A 1 199 ? 10.640 27.288 5.608 1.00 40.19 199 GLY A O 1
ATOM 1583 N N . GLU A 1 200 ? 12.663 27.180 4.619 1.00 41.94 200 GLU A N 1
ATOM 1584 C CA . GLU A 1 200 ? 13.572 26.731 5.689 1.00 41.94 200 GLU A CA 1
ATOM 1585 C C . GLU A 1 200 ? 13.038 25.837 6.827 1.00 41.94 200 GLU A C 1
ATOM 1587 O O . GLU A 1 200 ? 13.516 25.918 7.950 1.00 41.94 200 GLU A O 1
ATOM 1592 N N . GLU A 1 201 ? 12.142 24.896 6.551 1.00 46.91 201 GLU A N 1
ATOM 1593 C CA . GLU A 1 201 ? 12.081 23.661 7.344 1.00 46.91 201 GLU A CA 1
ATOM 1594 C C . GLU A 1 201 ? 12.554 22.534 6.436 1.00 46.91 201 GLU A C 1
ATOM 1596 O O . GLU A 1 201 ? 11.763 21.815 5.820 1.00 46.91 201 GLU A O 1
ATOM 1601 N N . GLY A 1 202 ? 13.881 22.474 6.267 1.00 42.97 202 GLY A N 1
ATOM 1602 C CA . GLY A 1 202 ? 14.540 21.328 5.661 1.00 42.97 202 GLY A CA 1
ATOM 1603 C C . GLY A 1 202 ? 14.040 20.072 6.357 1.00 42.97 202 GLY A C 1
ATOM 1604 O O . GLY A 1 202 ? 13.945 20.022 7.583 1.00 42.97 202 GLY A O 1
ATOM 1605 N N . LEU A 1 203 ? 13.648 19.082 5.566 1.00 46.25 203 LEU A N 1
ATOM 1606 C CA . LEU A 1 203 ? 13.397 17.760 6.099 1.00 46.25 203 LEU A CA 1
ATOM 1607 C C . LEU A 1 203 ? 14.655 17.321 6.869 1.00 46.25 203 LEU A C 1
ATOM 1609 O O . LEU A 1 203 ? 15.743 17.305 6.306 1.00 46.25 203 LEU A O 1
ATOM 1613 N N . GLU A 1 204 ? 14.501 16.920 8.131 1.00 48.97 204 GLU A N 1
ATOM 1614 C CA . GLU A 1 204 ? 15.503 16.119 8.857 1.00 48.97 204 GLU A CA 1
ATOM 1615 C C . GLU A 1 204 ? 15.559 14.671 8.323 1.00 48.97 204 GLU A C 1
ATOM 1617 O O . GLU A 1 204 ? 16.136 13.787 8.947 1.00 48.97 204 GLU A O 1
ATOM 1622 N N . THR A 1 205 ? 14.950 14.402 7.166 1.00 50.78 205 THR A N 1
ATOM 1623 C CA . THR A 1 205 ? 15.010 13.110 6.487 1.00 50.78 205 THR A CA 1
ATOM 1624 C C . THR A 1 205 ? 15.991 13.195 5.327 1.00 50.78 205 THR A C 1
ATOM 1626 O O . THR A 1 205 ? 15.999 14.185 4.600 1.00 50.78 205 THR A O 1
ATOM 1629 N N . GLU A 1 206 ? 16.753 12.129 5.081 1.00 54.28 206 GLU A N 1
ATOM 1630 C CA . GLU A 1 206 ? 17.780 12.054 4.024 1.00 54.28 206 GLU A CA 1
ATOM 1631 C C . GLU A 1 206 ? 17.269 12.339 2.591 1.00 54.28 206 GLU A C 1
ATOM 1633 O O . GLU A 1 206 ? 18.070 12.497 1.668 1.00 54.28 206 GLU A O 1
ATOM 1638 N N . LYS A 1 207 ? 15.945 12.379 2.373 1.00 63.44 207 LYS A N 1
ATOM 1639 C CA . LYS A 1 207 ? 15.300 12.473 1.055 1.00 63.44 207 LYS A CA 1
ATOM 1640 C C . LYS A 1 207 ? 14.228 13.568 1.010 1.00 63.44 207 LYS A C 1
ATOM 1642 O O . LYS A 1 207 ? 13.382 13.665 1.896 1.00 63.44 207 LYS A O 1
ATOM 1647 N N . ASP A 1 208 ? 14.224 14.353 -0.070 1.00 65.88 208 ASP A N 1
ATOM 1648 C CA . ASP A 1 208 ? 13.273 15.449 -0.287 1.00 65.88 208 ASP A CA 1
ATOM 1649 C C . ASP A 1 208 ? 11.968 14.982 -0.956 1.00 65.88 208 ASP A C 1
ATOM 1651 O O . ASP A 1 208 ? 11.925 14.671 -2.148 1.00 65.88 208 ASP A O 1
ATOM 1655 N N . PHE A 1 209 ? 10.856 15.032 -0.217 1.00 69.38 209 PHE A N 1
ATOM 1656 C CA . PHE A 1 209 ? 9.517 14.645 -0.706 1.00 69.38 209 PHE A CA 1
ATOM 1657 C C . PHE A 1 209 ? 8.655 15.811 -1.203 1.00 69.38 209 PHE A C 1
ATOM 1659 O O . PHE A 1 209 ? 7.453 15.664 -1.448 1.00 69.38 209 PHE A O 1
ATOM 1666 N N . SER A 1 210 ? 9.268 16.985 -1.351 1.00 71.94 210 SER A N 1
ATOM 1667 C CA . SER A 1 210 ? 8.639 18.167 -1.935 1.00 71.94 210 SER A CA 1
ATOM 1668 C C . SER A 1 210 ? 8.397 17.982 -3.438 1.00 71.94 210 SER A C 1
ATOM 1670 O O . SER A 1 210 ? 9.008 17.130 -4.079 1.00 71.94 210 SER A O 1
ATOM 1672 N N . ARG A 1 211 ? 7.548 18.826 -4.046 1.00 74.50 211 ARG A N 1
ATOM 1673 C CA . ARG A 1 211 ? 7.336 18.815 -5.510 1.00 74.50 211 ARG A CA 1
ATOM 1674 C C . ARG A 1 211 ? 8.656 18.879 -6.287 1.00 74.50 211 ARG A C 1
ATOM 1676 O O . ARG A 1 211 ? 8.830 18.140 -7.245 1.00 74.50 211 ARG A O 1
ATOM 1683 N N . TYR A 1 212 ? 9.579 19.739 -5.855 1.00 73.50 212 TYR A N 1
ATOM 1684 C CA . TYR A 1 212 ? 10.882 19.905 -6.499 1.00 73.50 212 TYR A CA 1
ATOM 1685 C C . TYR A 1 212 ? 11.790 18.688 -6.280 1.00 73.50 212 TYR A C 1
ATOM 1687 O O . TYR A 1 212 ? 12.354 18.167 -7.240 1.00 73.50 212 TYR A O 1
ATOM 1695 N N . GLY A 1 213 ? 11.859 18.178 -5.045 1.00 75.75 213 GLY A N 1
ATOM 1696 C CA . GLY A 1 213 ? 12.608 16.959 -4.724 1.00 75.75 213 GLY A CA 1
ATOM 1697 C C . GLY A 1 213 ? 12.134 15.753 -5.535 1.00 75.75 213 GLY A C 1
ATOM 1698 O O . GLY A 1 213 ? 12.947 15.021 -6.096 1.00 75.75 213 GLY A O 1
ATOM 1699 N N . ARG A 1 214 ? 10.815 15.610 -5.714 1.00 78.31 214 ARG A N 1
ATOM 1700 C CA . ARG A 1 214 ? 10.223 14.550 -6.540 1.00 78.31 214 ARG A CA 1
ATOM 1701 C C . ARG A 1 214 ? 10.543 14.683 -8.015 1.00 78.31 214 ARG A C 1
ATOM 1703 O O . ARG A 1 214 ? 10.888 13.683 -8.634 1.00 78.31 214 ARG A O 1
ATOM 1710 N N . VAL A 1 215 ? 10.490 15.890 -8.571 1.00 82.56 215 VAL A N 1
ATOM 1711 C CA . VAL A 1 215 ? 10.902 16.109 -9.964 1.00 82.56 215 VAL A CA 1
ATOM 1712 C C . VAL A 1 215 ? 12.370 15.720 -10.148 1.00 82.56 215 VAL A C 1
ATOM 1714 O O . VAL A 1 215 ? 12.687 14.985 -11.078 1.00 82.56 215 VAL A O 1
ATOM 1717 N N . ASN A 1 216 ? 13.255 16.116 -9.231 1.00 83.25 216 ASN A N 1
ATOM 1718 C CA . ASN A 1 216 ? 14.672 15.750 -9.303 1.00 83.25 216 ASN A CA 1
ATOM 1719 C C . ASN A 1 216 ? 14.901 14.243 -9.166 1.00 83.25 216 ASN A C 1
ATOM 1721 O O . ASN A 1 216 ? 15.720 13.683 -9.892 1.00 83.25 216 ASN A O 1
ATOM 1725 N N . HIS A 1 217 ? 14.167 13.580 -8.271 1.00 82.19 217 HIS A N 1
ATOM 1726 C CA . HIS A 1 217 ? 14.215 12.129 -8.123 1.00 82.19 217 HIS A CA 1
ATOM 1727 C C . HIS A 1 217 ? 13.788 11.424 -9.417 1.00 82.19 217 HIS A C 1
ATOM 1729 O O . HIS A 1 217 ? 14.525 10.579 -9.913 1.00 82.19 217 HIS A O 1
ATOM 1735 N N . VAL A 1 218 ? 12.666 11.832 -10.022 1.00 84.06 218 VAL A N 1
ATOM 1736 C CA . VAL A 1 218 ? 12.191 11.276 -11.302 1.00 84.06 218 VAL A CA 1
ATOM 1737 C C . VAL A 1 218 ? 13.201 11.519 -12.425 1.00 84.06 218 VAL A C 1
ATOM 1739 O O . VAL A 1 218 ? 13.437 10.629 -13.235 1.00 84.06 218 VAL A O 1
ATOM 1742 N N . LEU A 1 219 ? 13.839 12.692 -12.476 1.00 85.69 219 LEU A N 1
ATOM 1743 C CA . LEU A 1 219 ? 14.881 12.980 -13.467 1.00 85.69 219 LEU A CA 1
ATOM 1744 C C . LEU A 1 219 ? 16.121 12.098 -13.277 1.00 85.69 219 LEU A C 1
ATOM 1746 O O . LEU A 1 219 ? 16.661 11.590 -14.258 1.00 85.69 219 LEU A O 1
ATOM 1750 N N . LYS A 1 220 ? 16.560 11.891 -12.032 1.00 87.25 220 LYS A N 1
ATOM 1751 C CA . LYS A 1 220 ? 17.697 11.019 -11.713 1.00 87.25 220 LYS A CA 1
ATOM 1752 C C . LYS A 1 220 ? 17.388 9.559 -12.040 1.00 87.25 220 LYS A C 1
ATOM 1754 O O . LYS A 1 220 ? 18.210 8.897 -12.669 1.00 87.25 220 LYS A O 1
ATOM 1759 N N . GLU A 1 221 ? 16.205 9.082 -11.665 1.00 84.94 221 GLU A N 1
ATOM 1760 C CA . GLU A 1 221 ? 15.787 7.707 -11.935 1.00 84.94 221 GLU A CA 1
ATOM 1761 C C . GLU A 1 221 ? 15.586 7.470 -13.432 1.00 84.94 221 GLU A C 1
ATOM 1763 O O . GLU A 1 221 ? 16.021 6.453 -13.960 1.00 84.94 221 GLU A O 1
ATOM 1768 N N . ARG A 1 222 ? 15.052 8.457 -14.162 1.00 87.56 222 ARG A N 1
ATOM 1769 C CA . ARG A 1 222 ? 14.992 8.420 -15.628 1.00 87.56 222 ARG A CA 1
ATOM 1770 C C . ARG A 1 222 ? 16.375 8.202 -16.242 1.00 87.56 222 ARG A C 1
ATOM 1772 O O . ARG A 1 222 ? 16.511 7.355 -17.116 1.00 87.56 222 ARG A O 1
ATOM 1779 N N . LEU A 1 223 ? 17.392 8.952 -15.812 1.00 87.44 223 LEU A N 1
ATOM 1780 C CA . LEU A 1 223 ? 18.757 8.793 -16.334 1.00 87.44 223 LEU A CA 1
ATOM 1781 C C . LEU A 1 223 ? 19.337 7.411 -16.008 1.00 87.44 223 LEU A C 1
ATOM 1783 O O . LEU A 1 223 ? 19.967 6.796 -16.866 1.00 87.44 223 LEU A O 1
ATOM 1787 N N . ARG A 1 224 ? 19.082 6.903 -14.798 1.00 87.88 224 ARG A N 1
ATOM 1788 C CA . ARG A 1 224 ? 19.486 5.553 -14.389 1.00 87.88 224 ARG A CA 1
ATOM 1789 C C . ARG A 1 224 ? 18.834 4.477 -15.263 1.00 87.88 224 ARG A C 1
ATOM 1791 O O . ARG A 1 224 ? 19.538 3.627 -15.793 1.00 87.88 224 ARG A O 1
ATOM 1798 N N . LEU A 1 225 ? 17.517 4.535 -15.455 1.00 86.12 225 LEU A N 1
ATOM 1799 C CA . LEU A 1 225 ? 16.781 3.563 -16.271 1.00 86.12 225 LEU A CA 1
ATOM 1800 C C . LEU A 1 225 ? 17.199 3.611 -17.746 1.00 86.12 225 LEU A C 1
ATOM 1802 O O . LEU A 1 225 ? 17.316 2.567 -18.378 1.00 86.12 225 LEU A O 1
ATOM 1806 N N . LEU A 1 226 ? 17.489 4.794 -18.296 1.00 87.00 226 LEU A N 1
ATOM 1807 C CA . LEU A 1 226 ? 18.015 4.908 -19.662 1.00 87.00 226 LEU A CA 1
ATOM 1808 C C . LEU A 1 226 ? 19.410 4.277 -19.803 1.00 87.00 226 LEU A C 1
ATOM 1810 O O . LEU A 1 226 ? 19.685 3.644 -20.822 1.00 87.00 226 LEU A O 1
ATOM 1814 N N . SER A 1 227 ? 20.257 4.373 -18.772 1.00 86.81 227 SER A N 1
ATOM 1815 C CA . SER A 1 227 ? 21.539 3.656 -18.728 1.00 86.81 227 SER A CA 1
ATOM 1816 C C . SER A 1 227 ? 21.352 2.135 -18.693 1.00 86.81 227 SER A C 1
ATOM 1818 O O . SER A 1 227 ? 22.138 1.406 -19.296 1.00 86.81 227 SER A O 1
ATOM 1820 N N . GLU A 1 228 ? 20.314 1.638 -18.015 1.00 84.75 228 GLU A N 1
ATOM 1821 C CA . GLU A 1 228 ? 19.978 0.208 -18.009 1.00 84.75 228 GLU A CA 1
ATOM 1822 C C . GLU A 1 228 ? 19.479 -0.276 -19.373 1.00 84.75 228 GLU A C 1
ATOM 1824 O O . GLU A 1 228 ? 19.869 -1.351 -19.829 1.00 84.75 228 GLU A O 1
ATOM 1829 N N . VAL A 1 229 ? 18.683 0.539 -20.070 1.00 85.88 229 VAL A N 1
ATOM 1830 C CA . VAL A 1 229 ? 18.262 0.254 -21.451 1.00 85.88 229 VAL A CA 1
ATOM 1831 C C . VAL A 1 229 ? 19.468 0.216 -22.390 1.00 85.88 229 VAL A C 1
ATOM 1833 O O . VAL A 1 229 ? 19.547 -0.670 -23.237 1.00 85.88 229 VAL A O 1
ATOM 1836 N N . GLU A 1 230 ? 20.445 1.112 -22.219 1.00 84.75 230 GLU A N 1
ATOM 1837 C CA . GLU A 1 230 ? 21.696 1.076 -22.990 1.00 84.75 230 GLU A CA 1
ATOM 1838 C C . GLU A 1 230 ? 22.484 -0.219 -22.741 1.00 84.75 230 GLU A C 1
ATOM 1840 O O . GLU A 1 230 ? 23.010 -0.832 -23.674 1.00 84.75 230 GLU A O 1
ATOM 1845 N N . ARG A 1 231 ? 22.543 -0.668 -21.482 1.00 85.12 231 ARG A N 1
ATOM 1846 C CA . ARG A 1 231 ? 23.178 -1.936 -21.108 1.00 85.12 231 ARG A CA 1
ATOM 1847 C C . ARG A 1 231 ? 22.479 -3.128 -21.763 1.00 85.12 231 ARG A C 1
ATOM 1849 O O . ARG A 1 231 ? 23.155 -3.979 -22.339 1.00 85.12 231 ARG A O 1
ATOM 1856 N N . LEU A 1 232 ? 21.146 -3.158 -21.738 1.00 84.44 232 LEU A N 1
ATOM 1857 C CA . LEU A 1 232 ? 20.346 -4.198 -22.392 1.00 84.44 232 LEU A CA 1
ATOM 1858 C C . LEU A 1 232 ? 20.534 -4.192 -23.915 1.00 84.44 232 LEU A C 1
ATOM 1860 O O . LEU A 1 232 ? 20.698 -5.246 -24.525 1.00 84.44 232 LEU A O 1
ATOM 1864 N N . GLN A 1 233 ? 20.585 -3.013 -24.531 1.00 84.31 233 GLN A N 1
ATOM 1865 C CA . GLN A 1 233 ? 20.835 -2.872 -25.963 1.00 84.31 233 GLN A CA 1
ATOM 1866 C C . GLN A 1 233 ? 22.199 -3.455 -26.367 1.00 84.31 233 GLN A C 1
ATOM 1868 O O . GLN A 1 233 ? 22.282 -4.202 -27.346 1.00 84.31 233 GLN A O 1
ATOM 1873 N N . LYS A 1 234 ? 23.259 -3.141 -25.605 1.00 84.38 234 LYS A N 1
ATOM 1874 C CA . LYS A 1 234 ? 24.604 -3.699 -25.822 1.00 84.38 234 LYS A CA 1
ATOM 1875 C C . LYS A 1 234 ? 24.611 -5.216 -25.652 1.00 84.38 234 LYS A C 1
ATOM 1877 O O . LYS A 1 234 ? 25.217 -5.900 -26.468 1.00 84.38 234 LYS A O 1
ATOM 1882 N N . ALA A 1 235 ? 23.903 -5.741 -24.652 1.00 84.00 235 ALA A N 1
ATOM 1883 C CA . ALA A 1 235 ? 23.792 -7.181 -24.427 1.00 84.00 235 ALA A CA 1
ATOM 1884 C C . ALA A 1 235 ? 23.088 -7.918 -25.583 1.00 84.00 235 ALA A C 1
ATOM 1886 O O . ALA A 1 235 ? 23.481 -9.030 -25.924 1.00 84.00 235 ALA A O 1
ATOM 1887 N N . MET A 1 236 ? 22.088 -7.298 -26.221 1.00 80.81 236 MET A N 1
ATOM 1888 C CA . MET A 1 236 ? 21.363 -7.880 -27.361 1.00 80.81 236 MET A CA 1
ATOM 1889 C C . MET A 1 236 ? 22.016 -7.596 -28.729 1.00 80.81 236 MET A C 1
ATOM 1891 O O . MET A 1 236 ? 21.461 -7.984 -29.755 1.00 80.81 236 MET A O 1
ATOM 1895 N N . ASN A 1 237 ? 23.173 -6.918 -28.776 1.00 80.19 237 ASN A N 1
ATOM 1896 C CA . ASN A 1 237 ? 23.871 -6.524 -30.012 1.00 80.19 237 ASN A CA 1
ATOM 1897 C C . ASN A 1 237 ? 22.989 -5.767 -31.028 1.00 80.19 237 ASN A C 1
ATOM 1899 O O . ASN A 1 237 ? 23.168 -5.878 -32.243 1.00 80.19 237 ASN A O 1
ATOM 1903 N N . VAL A 1 238 ? 22.035 -4.969 -30.543 1.00 79.31 238 VAL A N 1
ATOM 1904 C CA . VAL A 1 238 ? 21.145 -4.183 -31.407 1.00 79.31 238 VAL A CA 1
ATOM 1905 C C . VAL A 1 238 ? 21.819 -2.866 -31.777 1.00 79.31 238 VAL A C 1
ATOM 1907 O O . VAL A 1 238 ? 22.219 -2.084 -30.913 1.00 79.31 238 VAL A O 1
ATOM 1910 N N . VAL A 1 239 ? 21.928 -2.603 -33.077 1.00 71.50 239 VAL A N 1
ATOM 1911 C CA . VAL A 1 239 ? 22.533 -1.379 -33.614 1.00 71.50 239 VAL A CA 1
ATOM 1912 C C . VAL A 1 239 ? 21.494 -0.250 -33.622 1.00 71.50 239 VAL A C 1
ATOM 1914 O O . VAL A 1 239 ? 20.466 -0.368 -34.285 1.00 71.50 239 VAL A O 1
ATOM 1917 N N . GLY A 1 240 ? 21.757 0.848 -32.907 1.00 70.75 240 GLY A N 1
ATOM 1918 C CA . GLY A 1 240 ? 20.910 2.052 -32.898 1.00 70.75 240 GLY A CA 1
ATOM 1919 C C . GLY A 1 240 ? 21.125 2.943 -31.667 1.00 70.75 240 GLY A C 1
ATOM 1920 O O . GLY A 1 240 ? 21.737 2.509 -30.702 1.00 70.75 240 GLY A O 1
ATOM 1921 N N . ASP A 1 241 ? 20.612 4.176 -31.678 1.00 67.81 241 ASP A N 1
ATOM 1922 C CA . ASP A 1 241 ? 20.580 5.055 -30.493 1.00 67.81 241 ASP A CA 1
ATOM 1923 C C . ASP A 1 241 ? 19.228 4.919 -29.777 1.00 67.81 241 ASP A C 1
ATOM 1925 O O . ASP A 1 241 ? 18.272 5.667 -30.017 1.00 67.81 241 ASP A O 1
ATOM 1929 N N . VAL A 1 242 ? 19.126 3.915 -28.906 1.00 67.81 242 VAL A N 1
ATOM 1930 C CA . VAL A 1 242 ? 17.885 3.606 -28.180 1.00 67.81 242 VAL A CA 1
ATOM 1931 C C . VAL A 1 242 ? 17.792 4.359 -26.847 1.00 67.81 242 VAL A C 1
ATOM 1933 O O . VAL A 1 242 ? 16.696 4.680 -26.390 1.00 67.81 242 VAL A O 1
ATOM 1936 N N . SER A 1 243 ? 18.926 4.692 -26.228 1.00 62.22 243 SER A N 1
ATOM 1937 C CA . SER A 1 243 ? 18.998 5.217 -24.855 1.00 62.22 243 SER A CA 1
ATOM 1938 C C . SER A 1 243 ? 18.747 6.726 -24.714 1.00 62.22 243 SER A C 1
ATOM 1940 O O . SER A 1 243 ? 18.758 7.252 -23.602 1.00 62.22 243 SER A O 1
ATOM 1942 N N . TYR A 1 244 ? 18.491 7.448 -25.812 1.00 69.00 244 TYR A N 1
ATOM 1943 C CA . TYR A 1 244 ? 18.399 8.914 -25.785 1.00 69.00 244 TYR A CA 1
ATOM 1944 C C . TYR A 1 244 ? 17.056 9.449 -25.247 1.00 69.00 244 TYR A C 1
ATOM 1946 O O . TYR A 1 244 ? 17.014 10.477 -24.564 1.00 69.00 244 TYR A O 1
ATOM 1954 N N . THR A 1 245 ? 15.937 8.765 -25.517 1.00 82.69 245 THR A N 1
ATOM 1955 C CA . THR A 1 245 ? 14.593 9.200 -25.093 1.00 82.69 245 THR A CA 1
ATOM 1956 C C . THR A 1 245 ? 13.774 8.054 -24.512 1.00 82.69 245 THR A C 1
ATOM 1958 O O . THR A 1 245 ? 13.953 6.891 -24.866 1.00 82.69 245 THR A O 1
ATOM 1961 N N . CYS A 1 246 ? 12.820 8.391 -23.636 1.00 84.38 246 CYS A N 1
ATOM 1962 C CA . CYS A 1 246 ? 11.870 7.409 -23.107 1.00 84.38 246 CYS A CA 1
ATOM 1963 C C . CYS A 1 246 ? 10.983 6.817 -24.216 1.00 84.38 246 CYS A C 1
ATOM 1965 O O . CYS A 1 246 ? 10.553 5.675 -24.111 1.00 84.38 246 CYS A O 1
ATOM 1967 N N . GLU A 1 247 ? 10.732 7.581 -25.282 1.00 86.06 247 GLU A N 1
ATOM 1968 C CA . GLU A 1 247 ? 9.972 7.126 -26.446 1.00 86.06 247 GLU A CA 1
ATOM 1969 C C . GLU A 1 247 ? 10.726 6.031 -27.213 1.00 86.06 247 GLU A C 1
ATOM 1971 O O . GLU A 1 247 ? 10.179 4.950 -27.434 1.00 86.06 247 GLU A O 1
ATOM 1976 N N . ASN A 1 248 ? 12.010 6.248 -27.523 1.00 85.38 248 ASN A N 1
ATOM 1977 C CA . ASN A 1 248 ? 12.842 5.242 -28.190 1.00 85.38 248 ASN A CA 1
ATOM 1978 C C . ASN A 1 248 ? 13.010 3.987 -27.325 1.00 85.38 248 ASN A C 1
ATOM 1980 O O . ASN A 1 248 ? 12.910 2.874 -27.843 1.00 85.38 248 ASN A O 1
ATOM 1984 N N . ALA A 1 249 ? 13.194 4.154 -26.011 1.00 84.75 249 ALA A N 1
ATOM 1985 C CA . ALA A 1 249 ? 13.228 3.040 -25.067 1.00 84.75 249 ALA A CA 1
ATOM 1986 C C . ALA A 1 249 ? 11.913 2.235 -25.079 1.00 84.75 249 ALA A C 1
ATOM 1988 O O . ALA A 1 249 ? 11.943 1.005 -25.085 1.00 84.75 249 ALA A O 1
ATOM 1989 N N . GLY A 1 250 ? 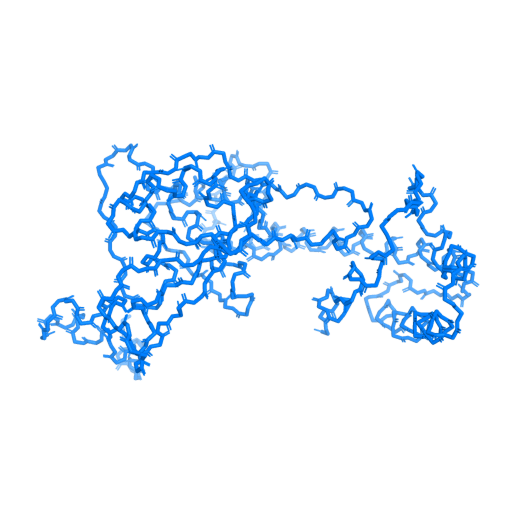10.761 2.912 -25.159 1.00 84.19 250 GLY A N 1
ATOM 1990 C CA . GLY A 1 250 ? 9.452 2.268 -25.292 1.00 84.19 250 GLY A CA 1
ATOM 1991 C C . GLY A 1 250 ? 9.290 1.494 -26.604 1.00 84.19 250 GLY A C 1
ATOM 1992 O O . GLY A 1 250 ? 8.771 0.375 -26.605 1.00 84.19 250 GLY A O 1
ATOM 1993 N N . HIS A 1 251 ? 9.776 2.042 -27.720 1.00 85.75 251 HIS A N 1
ATOM 1994 C CA . HIS A 1 251 ? 9.801 1.330 -29.001 1.00 85.75 251 HIS A CA 1
ATOM 1995 C C . HIS A 1 251 ? 10.695 0.089 -28.953 1.00 85.75 251 HIS A C 1
ATOM 1997 O O . HIS A 1 251 ? 10.272 -0.981 -29.390 1.00 85.75 251 HIS A O 1
ATOM 2003 N N . PHE A 1 252 ? 11.895 0.203 -28.387 1.00 84.38 252 PHE A N 1
ATOM 2004 C CA . PHE A 1 252 ? 12.808 -0.927 -28.216 1.00 84.38 252 PHE A CA 1
ATOM 2005 C C . PHE A 1 252 ? 12.218 -2.029 -27.339 1.00 84.38 252 PHE A C 1
ATOM 2007 O O . PHE A 1 252 ? 12.306 -3.204 -27.695 1.00 84.38 252 PHE A O 1
ATOM 2014 N N . PHE A 1 253 ? 11.550 -1.661 -26.243 1.00 84.69 253 PHE A N 1
ATOM 2015 C CA . PHE A 1 253 ? 10.862 -2.625 -25.392 1.00 84.69 253 PHE A CA 1
ATOM 2016 C C . PHE A 1 253 ? 9.817 -3.423 -26.185 1.00 84.69 253 PHE A C 1
ATOM 2018 O O . PHE A 1 253 ? 9.861 -4.649 -26.201 1.00 84.69 253 PHE A O 1
ATOM 2025 N N . ARG A 1 254 ? 8.933 -2.749 -26.930 1.00 84.62 254 ARG A N 1
ATOM 2026 C CA . ARG A 1 254 ? 7.860 -3.427 -27.679 1.00 84.62 254 ARG A CA 1
ATOM 2027 C C . ARG A 1 254 ? 8.361 -4.256 -28.862 1.00 84.62 254 ARG A C 1
ATOM 2029 O O . ARG A 1 254 ? 7.879 -5.362 -29.070 1.00 84.62 254 ARG A O 1
ATOM 2036 N N . PHE A 1 255 ? 9.280 -3.725 -29.667 1.00 84.50 255 PHE A N 1
ATOM 2037 C CA . PHE A 1 255 ? 9.675 -4.377 -30.923 1.00 84.50 255 PHE A CA 1
ATOM 2038 C C . PHE A 1 255 ? 10.789 -5.408 -30.764 1.00 84.50 255 PHE A C 1
ATOM 2040 O O . PHE A 1 255 ? 10.831 -6.367 -31.535 1.00 84.50 255 PHE A O 1
ATOM 2047 N N . THR A 1 256 ? 11.681 -5.213 -29.793 1.00 83.12 256 THR A N 1
ATOM 2048 C CA . THR A 1 256 ? 12.847 -6.076 -29.597 1.00 83.12 256 THR A CA 1
ATOM 2049 C C . THR A 1 256 ? 12.667 -6.969 -28.379 1.00 83.12 256 THR A C 1
ATOM 2051 O O . THR A 1 256 ? 12.773 -8.185 -28.505 1.00 83.12 256 THR A O 1
ATOM 2054 N N . VAL A 1 257 ? 12.375 -6.387 -27.210 1.00 84.69 257 VAL A N 1
ATOM 2055 C CA . VAL A 1 257 ? 12.336 -7.139 -25.943 1.00 84.69 257 VAL A CA 1
ATOM 2056 C C . VAL A 1 257 ? 11.110 -8.048 -25.877 1.00 84.69 257 VAL A C 1
ATOM 2058 O O . VAL A 1 257 ? 11.276 -9.247 -25.673 1.00 84.69 257 VAL A O 1
ATOM 2061 N N . CYS A 1 258 ? 9.901 -7.520 -26.104 1.00 84.00 258 CYS A N 1
ATOM 2062 C CA . CYS A 1 258 ? 8.676 -8.329 -26.096 1.00 84.00 258 CYS A CA 1
ATOM 2063 C C . CYS A 1 258 ? 8.722 -9.425 -27.162 1.00 84.00 258 CYS A C 1
ATOM 2065 O O . CYS A 1 258 ? 8.417 -10.568 -26.863 1.00 84.00 258 CYS A O 1
ATOM 2067 N N . ARG A 1 259 ? 9.197 -9.106 -28.371 1.00 84.25 259 ARG A N 1
ATOM 2068 C CA . ARG A 1 259 ? 9.323 -10.099 -29.441 1.00 84.25 259 ARG A CA 1
ATOM 2069 C C . ARG A 1 259 ? 10.288 -11.231 -29.081 1.00 84.25 259 ARG A C 1
ATOM 2071 O O . ARG A 1 259 ? 9.936 -12.390 -29.238 1.00 84.25 259 ARG A O 1
ATOM 2078 N N . ALA A 1 260 ? 11.483 -10.906 -28.582 1.00 83.31 260 ALA A N 1
ATOM 2079 C CA . ALA A 1 260 ? 12.449 -11.922 -28.161 1.00 83.31 260 ALA A CA 1
ATOM 2080 C C . ALA A 1 260 ? 11.917 -12.780 -27.000 1.00 83.31 260 ALA A C 1
ATOM 2082 O O . ALA A 1 260 ? 12.253 -13.957 -26.894 1.00 83.31 260 ALA A O 1
ATOM 2083 N N . TRP A 1 261 ? 11.089 -12.193 -26.133 1.00 83.38 261 TRP A N 1
ATOM 2084 C CA . TRP A 1 261 ? 10.424 -12.904 -25.046 1.00 83.38 261 TRP A CA 1
ATOM 2085 C C . TRP A 1 261 ? 9.315 -13.839 -25.539 1.00 83.38 261 TRP A C 1
ATOM 2087 O O . TRP A 1 261 ? 9.252 -14.983 -25.097 1.00 83.38 261 TRP A O 1
ATOM 2097 N N . ASP A 1 262 ? 8.485 -13.388 -26.478 1.00 83.25 262 ASP A N 1
ATOM 2098 C CA . ASP A 1 262 ? 7.434 -14.206 -27.089 1.00 83.25 262 ASP A CA 1
ATOM 2099 C C . ASP A 1 262 ? 8.045 -15.391 -27.856 1.00 83.25 262 ASP A C 1
ATOM 2101 O O . ASP A 1 262 ? 7.640 -16.534 -27.639 1.00 83.25 262 ASP A O 1
ATOM 2105 N N . ASP A 1 263 ? 9.094 -15.143 -28.652 1.00 82.31 263 ASP A N 1
ATOM 2106 C CA . ASP A 1 263 ? 9.846 -16.184 -29.369 1.00 82.31 263 ASP A CA 1
ATOM 2107 C C . ASP A 1 263 ? 10.430 -17.230 -28.388 1.00 82.31 263 ASP A C 1
ATOM 2109 O O . ASP A 1 263 ? 10.413 -18.432 -28.661 1.00 82.31 263 ASP A O 1
ATOM 2113 N N . PHE A 1 264 ? 10.914 -16.790 -27.219 1.00 81.69 264 PHE A N 1
ATOM 2114 C CA . PHE A 1 264 ? 11.410 -17.671 -26.155 1.00 81.69 264 PHE A CA 1
ATOM 2115 C C . PHE A 1 264 ? 10.291 -18.504 -25.515 1.00 81.69 264 PHE A C 1
ATOM 2117 O O . PHE A 1 264 ? 10.456 -19.712 -25.334 1.00 81.69 264 PHE A O 1
ATOM 2124 N N . ILE A 1 265 ? 9.138 -17.897 -25.206 1.00 79.38 265 ILE A N 1
ATOM 2125 C CA . ILE A 1 265 ? 7.981 -18.611 -24.643 1.00 79.38 265 ILE A CA 1
ATOM 2126 C C . ILE A 1 265 ? 7.488 -19.688 -25.612 1.00 79.38 265 ILE A C 1
ATOM 2128 O O . ILE A 1 265 ? 7.215 -20.812 -25.181 1.00 79.38 265 ILE A O 1
ATOM 2132 N N . GLU A 1 266 ? 7.392 -19.373 -26.905 1.00 80.12 266 GLU A N 1
ATOM 2133 C CA . GLU A 1 266 ? 6.987 -20.338 -27.931 1.00 80.12 266 GLU A CA 1
ATOM 2134 C C . GLU A 1 266 ? 7.953 -21.527 -28.003 1.00 80.12 266 GLU A C 1
ATOM 2136 O O . GLU A 1 266 ? 7.511 -22.676 -28.052 1.00 80.12 266 GLU A O 1
ATOM 2141 N N . GLN A 1 267 ? 9.264 -21.286 -27.932 1.00 75.06 267 GLN A N 1
ATOM 2142 C CA . GLN A 1 267 ? 10.278 -22.347 -27.950 1.00 75.06 267 GLN A CA 1
ATOM 2143 C C . GLN A 1 267 ? 10.240 -23.211 -26.680 1.00 75.06 267 GLN A C 1
ATOM 2145 O O . GLN A 1 267 ? 10.262 -24.442 -26.764 1.00 75.06 267 GLN A O 1
ATOM 2150 N N . CYS A 1 268 ? 10.083 -22.598 -25.504 1.00 71.00 268 CYS A N 1
ATOM 2151 C CA . CYS A 1 268 ? 9.938 -23.323 -24.238 1.00 71.00 268 CYS A CA 1
ATOM 2152 C C . CYS A 1 268 ? 8.633 -24.131 -24.138 1.00 71.00 268 CYS A C 1
ATOM 2154 O O . CYS A 1 268 ? 8.574 -25.107 -23.390 1.00 71.00 268 CYS A O 1
ATOM 2156 N N . ALA A 1 269 ? 7.580 -23.764 -24.874 1.00 69.38 269 ALA A N 1
ATOM 2157 C CA . ALA A 1 269 ? 6.346 -24.548 -24.920 1.00 69.38 269 ALA A CA 1
ATOM 2158 C C . ALA A 1 269 ? 6.510 -25.876 -25.688 1.00 69.38 269 ALA A C 1
ATOM 2160 O O . ALA A 1 269 ? 5.756 -26.824 -25.443 1.00 69.38 269 ALA A O 1
ATOM 2161 N N . VAL A 1 270 ? 7.486 -25.953 -26.600 1.00 66.38 270 VAL A N 1
ATOM 2162 C CA . VAL A 1 270 ? 7.728 -27.109 -27.478 1.00 66.38 270 VAL A CA 1
ATOM 2163 C C . VAL A 1 270 ? 8.739 -28.094 -26.874 1.00 66.38 270 VAL A C 1
ATOM 2165 O O . VAL A 1 270 ? 8.522 -29.304 -26.959 1.00 66.38 270 VAL A O 1
ATOM 2168 N N . GLU A 1 271 ? 9.801 -27.615 -26.220 1.00 58.22 271 GLU A N 1
ATOM 2169 C CA . GLU A 1 271 ? 10.874 -28.452 -25.657 1.00 58.22 271 GLU A CA 1
ATOM 2170 C C . GLU A 1 271 ? 10.901 -28.370 -24.122 1.00 58.22 271 GLU A C 1
ATOM 2172 O O . GLU A 1 271 ? 11.131 -27.311 -23.544 1.00 58.22 271 GLU A O 1
ATOM 2177 N N . LYS A 1 272 ? 10.626 -29.495 -23.443 1.00 55.53 272 LYS A N 1
ATOM 2178 C CA . LYS A 1 272 ? 10.247 -29.482 -22.019 1.00 55.53 272 LYS A CA 1
ATOM 2179 C C . LYS A 1 272 ? 11.371 -29.556 -20.991 1.00 55.53 272 LYS A C 1
ATOM 2181 O O . LYS A 1 272 ? 11.104 -29.186 -19.857 1.00 55.53 272 LYS A O 1
ATOM 2186 N N . ASP A 1 273 ? 12.596 -29.957 -21.323 1.00 50.22 273 ASP A N 1
ATOM 2187 C CA . ASP A 1 273 ? 13.607 -30.193 -20.283 1.00 50.22 273 ASP A CA 1
ATOM 2188 C C . ASP A 1 273 ? 15.034 -29.855 -20.756 1.00 50.22 273 ASP A C 1
ATOM 2190 O O . ASP A 1 273 ? 15.564 -30.479 -21.670 1.00 50.22 273 ASP A O 1
ATOM 2194 N N . GLY A 1 274 ? 15.669 -28.869 -20.105 1.00 54.88 274 GLY A N 1
ATOM 2195 C CA . GLY A 1 274 ? 17.121 -28.611 -20.164 1.00 54.88 274 GLY A CA 1
ATOM 2196 C C . GLY A 1 274 ? 17.587 -27.379 -20.952 1.00 54.88 274 GLY A C 1
ATOM 2197 O O . GLY A 1 274 ? 18.622 -26.816 -20.610 1.00 54.88 274 GLY A O 1
ATOM 2198 N N . ILE A 1 275 ? 16.817 -26.907 -21.935 1.00 59.09 275 ILE A N 1
ATOM 2199 C CA . ILE A 1 275 ? 17.275 -25.876 -22.895 1.00 59.09 275 ILE A CA 1
ATOM 2200 C C . ILE A 1 275 ? 16.916 -24.448 -22.434 1.00 59.09 275 ILE A C 1
ATOM 2202 O O . ILE A 1 275 ? 17.420 -23.467 -22.962 1.00 59.09 275 ILE A O 1
ATOM 2206 N N . VAL A 1 276 ? 16.124 -24.290 -21.366 1.00 65.88 276 VAL A N 1
ATOM 2207 C CA . VAL A 1 276 ? 15.704 -22.971 -20.840 1.00 65.88 276 VAL A CA 1
ATOM 2208 C C . VAL A 1 276 ? 16.895 -22.038 -20.570 1.00 65.88 276 VAL A C 1
ATOM 2210 O O . VAL A 1 276 ? 16.801 -20.841 -20.825 1.00 65.88 276 VAL A O 1
ATOM 2213 N N . ALA A 1 277 ? 18.027 -22.578 -20.104 1.00 64.50 277 ALA A N 1
ATOM 2214 C CA . ALA A 1 277 ? 19.239 -21.795 -19.858 1.00 64.50 277 ALA A CA 1
ATOM 2215 C C . ALA A 1 277 ? 19.989 -21.396 -21.144 1.00 64.50 277 ALA A C 1
ATOM 2217 O O . ALA A 1 277 ? 20.651 -20.360 -21.163 1.00 64.50 277 ALA A O 1
ATOM 2218 N N . GLU A 1 278 ? 19.881 -22.195 -22.208 1.00 65.88 278 GLU A N 1
ATOM 2219 C CA . GLU A 1 278 ? 20.549 -21.961 -23.495 1.00 65.88 278 GLU A CA 1
ATOM 2220 C C . GLU A 1 278 ? 19.720 -21.054 -24.416 1.00 65.88 278 GLU A C 1
ATOM 2222 O O . GLU A 1 278 ? 20.281 -20.235 -25.143 1.00 65.88 278 GLU A O 1
ATOM 2227 N N . THR A 1 279 ? 18.389 -21.149 -24.353 1.00 70.69 279 THR A N 1
ATOM 2228 C CA . THR A 1 279 ? 17.460 -20.365 -25.184 1.00 70.69 279 THR A CA 1
ATOM 2229 C C . THR A 1 279 ? 17.168 -18.975 -24.612 1.00 70.69 279 THR A C 1
ATOM 2231 O O . THR A 1 279 ? 16.612 -18.127 -25.306 1.00 70.69 279 THR A O 1
ATOM 2234 N N . PHE A 1 280 ? 17.515 -18.705 -23.350 1.00 77.19 280 PHE A N 1
ATOM 2235 C CA . PHE A 1 280 ? 17.158 -17.446 -22.698 1.00 77.19 280 PHE A CA 1
ATOM 2236 C C . PHE A 1 280 ? 17.819 -16.228 -23.384 1.00 77.19 280 PHE A C 1
ATOM 2238 O O . PHE A 1 280 ? 19.048 -16.117 -23.408 1.00 77.19 280 PHE A O 1
ATOM 2245 N N . PRO A 1 281 ? 17.036 -15.258 -23.894 1.00 75.31 281 PRO A N 1
ATOM 2246 C CA . PRO A 1 281 ? 17.558 -14.184 -24.745 1.00 75.31 281 PRO A CA 1
ATOM 2247 C C . PRO A 1 281 ? 18.332 -13.095 -23.986 1.00 75.31 281 PRO A C 1
ATOM 2249 O O . PRO A 1 281 ? 18.983 -12.259 -24.612 1.00 75.31 281 PRO A O 1
ATOM 2252 N N . PHE A 1 282 ? 18.279 -13.078 -22.648 1.00 79.94 282 PHE A N 1
ATOM 2253 C CA . PHE A 1 282 ? 18.856 -12.005 -21.825 1.00 79.94 282 PHE A CA 1
ATOM 2254 C C . PHE A 1 282 ? 20.054 -12.447 -20.969 1.00 79.94 282 PHE A C 1
ATOM 2256 O O . PHE A 1 282 ? 20.407 -11.761 -20.009 1.00 79.94 282 PHE A O 1
ATOM 2263 N N . THR A 1 283 ? 20.714 -13.560 -21.304 1.00 76.19 283 THR A N 1
ATOM 2264 C CA . THR A 1 283 ? 21.892 -14.067 -20.565 1.00 76.19 283 THR A CA 1
ATOM 2265 C C . THR A 1 283 ? 23.000 -13.020 -20.425 1.00 76.19 283 THR A C 1
ATOM 2267 O O . THR A 1 283 ? 23.560 -12.860 -19.346 1.00 76.19 283 THR A O 1
ATOM 2270 N N . GLY A 1 284 ? 23.266 -12.245 -21.482 1.00 76.88 284 GLY A N 1
ATOM 2271 C CA . GLY A 1 284 ? 24.276 -11.182 -21.465 1.00 76.88 284 GLY A CA 1
ATOM 2272 C C . GLY A 1 284 ? 23.928 -9.974 -20.586 1.00 76.88 284 GLY A C 1
ATOM 2273 O O . GLY A 1 284 ? 24.828 -9.257 -20.169 1.00 76.88 284 GLY A O 1
ATOM 2274 N N . TYR A 1 285 ? 22.645 -9.737 -20.291 1.00 79.25 285 TYR A N 1
ATOM 2275 C CA . TYR A 1 285 ? 22.220 -8.650 -19.398 1.00 79.25 285 TYR A CA 1
ATOM 2276 C C . TYR A 1 285 ? 22.296 -9.066 -17.924 1.00 79.25 285 TYR A C 1
ATOM 2278 O O . TYR A 1 285 ? 22.683 -8.270 -17.073 1.00 79.25 285 TYR A O 1
ATOM 2286 N N . PHE A 1 286 ? 21.974 -10.327 -17.626 1.00 78.00 286 PHE A N 1
ATOM 2287 C CA . PHE A 1 286 ? 22.027 -10.892 -16.276 1.00 78.00 286 PHE A CA 1
ATOM 2288 C C . PHE A 1 286 ? 23.373 -11.550 -15.935 1.00 78.00 286 PHE A C 1
ATOM 2290 O O . PHE A 1 286 ? 23.445 -12.331 -14.990 1.00 78.00 286 PHE A O 1
ATOM 2297 N N . SER A 1 287 ? 24.453 -11.205 -16.643 1.00 74.25 287 SER A N 1
ATOM 2298 C CA . SER A 1 287 ? 25.804 -11.717 -16.364 1.00 74.25 287 SER A CA 1
ATOM 2299 C C . SER A 1 287 ? 26.310 -11.404 -14.952 1.00 74.25 287 SER A C 1
ATOM 2301 O O . SER A 1 287 ? 27.276 -12.004 -14.495 1.00 74.25 287 SER A O 1
ATOM 2303 N N . ASP A 1 288 ? 25.673 -10.451 -14.270 1.00 74.75 288 ASP A N 1
ATOM 2304 C CA . ASP A 1 288 ? 26.012 -10.046 -12.905 1.00 74.75 288 ASP A CA 1
ATOM 2305 C C . ASP A 1 288 ? 25.500 -11.027 -11.832 1.00 74.75 288 ASP A C 1
ATOM 2307 O O . ASP A 1 288 ? 25.864 -10.893 -10.664 1.00 74.75 288 ASP A O 1
ATOM 2311 N N . ILE A 1 289 ? 24.630 -11.980 -12.194 1.00 68.69 289 ILE A N 1
ATOM 2312 C CA . ILE A 1 289 ? 24.005 -12.938 -11.272 1.00 68.69 289 ILE A CA 1
ATOM 2313 C C . ILE A 1 289 ? 24.490 -14.352 -11.605 1.00 68.69 289 ILE A C 1
ATOM 2315 O O . ILE A 1 289 ? 24.209 -14.870 -12.684 1.00 68.69 289 ILE A O 1
ATOM 2319 N N . ASP A 1 290 ? 25.158 -15.002 -10.649 1.00 63.06 290 ASP A N 1
ATOM 2320 C CA . ASP A 1 290 ? 25.602 -16.395 -10.761 1.00 63.06 290 ASP A CA 1
ATOM 2321 C C . ASP A 1 290 ? 25.223 -17.188 -9.488 1.00 63.06 290 ASP A C 1
ATOM 2323 O O . ASP A 1 290 ? 25.667 -16.806 -8.397 1.00 63.06 290 ASP A O 1
ATOM 2327 N N . PRO A 1 291 ? 24.402 -18.261 -9.564 1.00 62.66 291 PRO A N 1
ATOM 2328 C CA . PRO A 1 291 ? 23.741 -18.821 -10.749 1.00 62.66 291 PRO A CA 1
ATOM 2329 C C . PRO A 1 291 ? 22.374 -18.176 -11.049 1.00 62.66 291 PRO A C 1
ATOM 2331 O O . PRO A 1 291 ? 21.529 -18.036 -10.165 1.00 62.66 291 PRO A O 1
ATOM 2334 N N . LEU A 1 292 ? 22.116 -17.857 -12.325 1.00 64.38 292 LEU A N 1
ATOM 2335 C CA . LEU A 1 292 ? 20.816 -17.349 -12.800 1.00 64.38 292 LEU A CA 1
ATOM 2336 C C . LEU A 1 292 ? 19.706 -18.421 -12.765 1.00 64.38 292 LEU A C 1
ATOM 2338 O O . LEU A 1 292 ? 18.535 -18.099 -12.576 1.00 64.38 292 LEU A O 1
ATOM 2342 N N . PHE A 1 293 ? 20.074 -19.697 -12.915 1.00 65.56 293 PHE A N 1
ATOM 2343 C CA . PHE A 1 293 ? 19.153 -20.834 -12.898 1.00 65.56 293 PHE A CA 1
ATOM 2344 C C . PHE A 1 293 ? 19.523 -21.791 -11.763 1.00 65.56 293 PHE A C 1
ATOM 2346 O O . PHE A 1 293 ? 20.577 -22.423 -11.793 1.00 65.56 293 PHE A O 1
ATOM 2353 N N . ASN A 1 294 ? 18.642 -21.927 -10.770 1.00 56.25 294 ASN A N 1
ATOM 2354 C CA . ASN A 1 294 ? 18.797 -22.944 -9.733 1.00 56.25 294 ASN A CA 1
ATOM 2355 C C . ASN A 1 294 ? 18.161 -24.265 -10.181 1.00 56.25 294 ASN A C 1
ATOM 2357 O O . ASN A 1 294 ? 16.972 -24.326 -10.506 1.00 56.25 294 ASN A O 1
ATOM 2361 N N . VAL A 1 295 ? 18.961 -25.332 -10.155 1.00 42.16 295 VAL A N 1
ATOM 2362 C CA . VAL A 1 295 ? 18.574 -26.709 -10.494 1.00 42.16 295 VAL A CA 1
ATOM 2363 C C . VAL A 1 295 ? 17.614 -27.236 -9.418 1.00 42.16 295 VAL A C 1
ATOM 2365 O O . VAL A 1 295 ? 18.035 -27.842 -8.438 1.00 42.16 295 VAL A O 1
ATOM 2368 N N . GLY A 1 296 ? 16.319 -26.941 -9.543 1.00 39.69 296 GLY A N 1
ATOM 2369 C CA . GLY A 1 296 ? 15.300 -27.438 -8.609 1.00 39.69 296 GLY A CA 1
ATOM 2370 C C . GLY A 1 296 ? 13.997 -26.642 -8.554 1.00 39.69 296 GLY A C 1
ATOM 2371 O O . GLY A 1 296 ? 12.966 -27.208 -8.211 1.00 39.69 296 GLY A O 1
ATOM 2372 N N . HIS A 1 297 ? 14.001 -25.367 -8.953 1.00 39.31 297 HIS A N 1
ATOM 2373 C CA . HIS A 1 297 ? 12.782 -24.566 -9.091 1.00 39.31 297 HIS A CA 1
ATOM 2374 C C . HIS A 1 297 ? 12.575 -24.195 -10.562 1.00 39.31 297 HIS A C 1
ATOM 2376 O O . HIS A 1 297 ? 12.926 -23.106 -11.007 1.00 39.31 297 HIS A O 1
ATOM 2382 N N . TYR A 1 298 ? 11.941 -25.093 -11.319 1.00 37.94 298 TYR A N 1
ATOM 2383 C CA . TYR A 1 298 ? 11.419 -24.830 -12.669 1.00 37.94 298 TYR A CA 1
ATOM 2384 C C . TYR A 1 298 ? 10.185 -23.903 -12.645 1.00 37.94 298 TYR A C 1
ATOM 2386 O O . TYR A 1 298 ? 9.242 -24.080 -13.409 1.00 37.94 298 TYR A O 1
ATOM 2394 N N . CYS A 1 299 ? 10.168 -22.905 -11.758 1.00 33.09 299 CYS A N 1
ATOM 2395 C CA . CYS A 1 299 ? 9.107 -21.903 -11.664 1.00 33.09 299 CYS A CA 1
ATOM 2396 C C . CYS A 1 299 ? 9.560 -20.552 -12.245 1.00 33.09 299 CYS A C 1
ATOM 2398 O O . CYS A 1 299 ? 9.155 -19.493 -11.783 1.00 33.09 299 CYS A O 1
ATOM 2400 N N . PHE A 1 300 ? 10.416 -20.568 -13.273 1.00 40.22 300 PHE A N 1
ATOM 2401 C CA . PHE A 1 300 ? 10.790 -19.347 -14.000 1.00 40.22 300 PHE A CA 1
ATOM 2402 C C . PHE A 1 300 ? 9.593 -18.740 -14.753 1.00 40.22 300 PHE A C 1
ATOM 2404 O O . PHE A 1 300 ? 9.532 -17.526 -14.943 1.00 40.22 300 PHE A O 1
ATOM 2411 N N . PHE A 1 301 ? 8.607 -19.574 -15.114 1.00 35.25 301 PHE A N 1
ATOM 2412 C CA . PHE A 1 301 ? 7.371 -19.143 -15.767 1.00 35.25 301 PHE A CA 1
ATOM 2413 C C . PHE A 1 301 ? 6.505 -18.223 -14.892 1.00 35.25 301 PHE A C 1
ATOM 2415 O O . PHE A 1 301 ? 5.812 -17.384 -15.452 1.00 35.25 301 PHE A O 1
ATOM 2422 N N . CYS A 1 302 ? 6.560 -18.310 -13.554 1.00 31.77 302 CYS A N 1
ATOM 2423 C CA . CYS A 1 302 ? 5.765 -17.436 -12.677 1.00 31.77 302 CYS A CA 1
ATOM 2424 C C . CYS A 1 302 ? 6.449 -16.094 -12.372 1.00 31.77 302 CYS A C 1
ATOM 2426 O O . CYS A 1 302 ? 5.773 -15.068 -12.328 1.00 31.77 302 CYS A O 1
ATOM 2428 N N . CYS A 1 303 ? 7.779 -16.063 -12.232 1.00 34.91 303 CYS A N 1
ATOM 2429 C CA . CYS A 1 303 ? 8.501 -14.842 -11.849 1.00 34.91 303 CYS A CA 1
ATOM 2430 C C . CYS A 1 303 ? 8.463 -13.735 -12.919 1.00 34.91 303 CYS A C 1
ATOM 2432 O O . CYS A 1 303 ? 8.516 -12.557 -12.577 1.00 34.91 303 CYS A O 1
ATOM 2434 N N . PHE A 1 304 ? 8.323 -14.095 -14.201 1.00 37.28 304 PHE A N 1
ATOM 2435 C CA . PHE A 1 304 ? 8.222 -13.142 -15.318 1.00 37.28 304 PHE A CA 1
ATOM 2436 C C . PHE A 1 304 ? 6.817 -13.063 -15.952 1.00 37.28 304 PHE A C 1
ATOM 2438 O O . PHE A 1 304 ? 6.614 -12.307 -16.905 1.00 37.28 304 PHE A O 1
ATOM 2445 N N . ALA A 1 305 ? 5.824 -13.789 -15.416 1.00 33.28 305 ALA A N 1
ATOM 2446 C CA . ALA A 1 305 ? 4.446 -13.786 -15.923 1.00 33.28 305 ALA A CA 1
ATOM 2447 C C . ALA A 1 305 ? 3.734 -12.416 -15.869 1.00 33.28 305 ALA A C 1
ATOM 2449 O O . ALA A 1 305 ? 2.856 -12.190 -16.704 1.00 33.28 305 ALA A O 1
ATOM 2450 N N . PRO A 1 306 ? 4.091 -11.456 -14.988 1.00 34.44 306 PRO A N 1
ATOM 2451 C CA . PRO A 1 306 ? 3.522 -10.122 -15.054 1.00 34.44 306 PRO A CA 1
ATOM 2452 C C . PRO A 1 306 ? 4.550 -9.072 -15.501 1.00 34.44 306 PRO A C 1
ATOM 2454 O O . PRO A 1 306 ? 4.588 -7.978 -14.943 1.00 34.44 306 PRO A O 1
ATOM 2457 N N . LEU A 1 307 ? 5.314 -9.307 -16.578 1.00 37.06 307 LEU A N 1
ATOM 2458 C CA . LEU A 1 307 ? 5.874 -8.170 -17.338 1.00 37.06 307 LEU A CA 1
ATOM 2459 C C . LEU A 1 307 ? 4.762 -7.252 -17.896 1.00 37.06 307 LEU A C 1
ATOM 2461 O O . LEU A 1 307 ? 5.002 -6.068 -18.121 1.00 37.06 307 LEU A O 1
ATOM 2465 N N . ASN A 1 308 ? 3.522 -7.751 -17.995 1.00 30.31 308 ASN A N 1
ATOM 2466 C CA . ASN A 1 308 ? 2.321 -6.946 -18.258 1.00 30.31 308 ASN A CA 1
ATOM 2467 C C . ASN A 1 308 ? 1.954 -5.962 -17.126 1.00 30.31 308 ASN A C 1
ATOM 2469 O O . ASN A 1 308 ? 1.136 -5.073 -17.350 1.00 30.31 308 ASN A O 1
ATOM 2473 N N . GLY A 1 309 ? 2.518 -6.107 -15.920 1.00 32.31 309 GLY A N 1
ATOM 2474 C CA . GLY A 1 309 ? 2.214 -5.251 -14.766 1.00 32.31 309 GLY A CA 1
ATOM 2475 C C . GLY A 1 309 ? 3.257 -4.171 -14.453 1.00 32.31 309 GLY A C 1
ATOM 2476 O O . GLY A 1 309 ? 2.947 -3.244 -13.710 1.00 32.31 309 GLY A O 1
ATOM 2477 N N . TYR A 1 310 ? 4.475 -4.265 -15.002 1.00 35.22 310 TYR A N 1
ATOM 2478 C CA . TYR A 1 310 ? 5.613 -3.421 -14.593 1.00 35.22 310 TYR A CA 1
ATOM 2479 C C . TYR A 1 310 ? 6.046 -2.346 -15.596 1.00 35.22 310 TYR A C 1
ATOM 2481 O O . TYR A 1 310 ? 6.811 -1.455 -15.228 1.00 35.22 310 TYR A O 1
ATOM 2489 N N . PHE A 1 311 ? 5.512 -2.356 -16.816 1.00 30.92 311 PHE A N 1
ATOM 2490 C CA . PHE A 1 311 ? 5.680 -1.258 -17.768 1.00 30.92 311 PHE A CA 1
ATOM 2491 C C . PHE A 1 311 ? 4.313 -0.654 -18.087 1.00 30.92 311 PHE A C 1
ATOM 2493 O O . PHE A 1 311 ? 3.694 -1.033 -19.085 1.00 30.92 311 PHE A O 1
ATOM 2500 N N . PRO A 1 312 ? 3.793 0.251 -17.233 1.00 22.84 312 PRO A N 1
ATOM 2501 C CA . PRO A 1 312 ? 2.620 1.014 -17.612 1.00 22.84 312 PRO A CA 1
ATOM 2502 C C . PRO A 1 312 ? 2.943 1.772 -18.904 1.00 22.84 312 PRO A C 1
ATOM 2504 O O . PRO A 1 312 ? 4.011 2.377 -19.035 1.00 22.84 312 PRO A O 1
ATOM 2507 N N . CYS A 1 313 ? 2.023 1.683 -19.864 1.00 25.69 313 CYS A N 1
ATOM 2508 C CA . CYS A 1 313 ? 1.902 2.699 -20.902 1.00 25.69 313 CYS A CA 1
ATOM 2509 C C . CYS A 1 313 ? 1.799 4.097 -20.276 1.00 25.69 313 CYS A C 1
ATOM 2511 O O . CYS A 1 313 ? 1.239 4.207 -19.159 1.00 25.69 313 CYS A O 1
#

Foldseek 3Di:
DVVCVVDDVDDPPQCVCCVVVHDDVCSQFLLNDPQWDQKFWLAQLDQFPVLVCQLCVPAAEAEPDDRVLRGDRKIKGAPCNDPPDPPVPHRYIYIDHDDDFALDLDPDDFQHDPDSDHSLLVVLLSRLLTGGDRDDDDDPPNCPLVSVLSSVLRNCVGPVPDADDDDDPDPVSVLSNVVVNVSGRDDLLNQADDDPPPDDPPRPDPADRYPVSNVVVVVVVLLVVLVLLVQQCVLLVPDDDQSPDPVSSVVCCVPPVVVLVVVLVVVCVVDPDDCNVVSPSRCSSVVVDPPSDDPPDPVPCPSNVPPVPPDDD

Radius of gyration: 24.16 Å; chains: 1; bounding box: 56×60×58 Å

Sequence (313 aa):
MRQLLNTECVVPDWLTDVVLGYGEPDSAHYSKMNNVVPTMDFNDTFLSFEHLKESFPGYRIVAMAEEEKMMPPFQLTFKDLIRGGESEDEKVIEVTPLVRDSQTPYPIFPNKNKVKFTPAQIEAIKAGMQPGLTMVVGPPGTGKTDVAVQIIANIYHNWPQQRTLIVTHSNQALNQLFEKIIDLDVDERHLLRMGKCHGEEGLETEKDFSRYGRVNHVLKERLRLLSEVERLQKAMNVVGDVSYTCENAGHFFRFTVCRAWDDFIEQCAVEKDGIVAETFPFTGYFSDIDPLFNVGHYCFFCCFAPLNGYFPC

InterPro domains:
  IPR027417 P-loop containing nucleoside triphosphate hydrolase [G3DSA:3.40.50.300] (65-244)
  IPR027417 P-loop containing nucleoside triphosphate hydrolase [SSF52540] (76-190)
  IPR041677 DNA2/NAM7 helicase, helicase domain [PF13086] (120-219)
  IPR045055 DNA2/NAM7-like helicase [PTHR10887] (99-239)
  IPR048967 RNA helicase aquarius, insertion domain [PF21144] (36-107)